Protein AF-B4S870-F1 (afdb_monomer_lite)

pLDDT: mean 79.68, std 22.08, range [29.83, 98.56]

Sequence (257 aa):
MKNVYRSMFAGVFVLFTTGCASTANNNFNSLLWMQSSSEYQANTLQAYNSALMHIDAALGDTLWTAAKEQVPGCSKLPPAVVMDIDETVLDNSRYMGKVVLENGQWSAETWDEWVALKEATAIPGAVAFINAMKKKNVTVVFISNRECGKRDKSPSGCIQETDTIENLARVGVADVSPEQVLLKGEKDGWTSEKKSRREDVAKKYRIICSSVMIWVIFCLMSRKISPRPSVSGLWMKTVRTGGKNGLYFRIRHTGPG

Organism: Prosthecochloris aestuarii (strain DSM 271 / SK 413) (NCBI:txid290512)

Foldseek 3Di:
DVVVVVVVVVVVVVVPPPDPPPPQDPCVVVLCCCVPPPVNLCVLQCLLVVLVVLVVVLVVDLLWFLDPLQDPPLSVFAAAAEEEPDLNFFDPSVVVVVCNVVVHDDDLVVVVVSLQVLPTETRRNNLVSLVVCVVVVHHYAYEYQQDQDDDDDDPLSRPSLVSSQVSCVVNNNPDDDSRRYHYAPSDPPRHNDCVVVVSVVSVRHRHNAYDDSVDSVSNVVGDPPPPDQPQPDFDWDFDDDDPDTDTDTDGDHDDDD

Radius of gyration: 28.98 Å; chains: 1; bounding box: 82×47×103 Å

InterPro domains:
  IPR005519 Acid phosphatase, class B-like [PF03767] (24-209)
  IPR023214 HAD superfamily [G3DSA:3.40.50.1000] (18-211)
  IPR036412 HAD-like superfamily [SSF56784] (45-153)

Secondary structure (DSSP, 8-state):
-HHHHHHHHHHHTTTT---------TTHHHHHHHHH-HHHHHHHHHHHHHHHHHHHHHHH-TT--S-TTPPTTGGGSPEEEEE--BTTTEE-HHHHHHHHHTT----HHHHHHHHHHT-PEEPTTHHHHHHHHHHTTPEEEEEEEEE----S--TTS-HHHHHHHHHHHHTT-----GGGEEEETSSTT--S-SHHHHHHHHHHSEEEEEEBTTBTTHHHH--------------------TT-------PPP----

Structure (mmCIF, N/CA/C/O backbone):
data_AF-B4S870-F1
#
_entry.id   AF-B4S870-F1
#
loop_
_atom_site.group_PDB
_atom_site.id
_atom_site.type_symbol
_atom_site.label_atom_id
_atom_site.label_alt_id
_atom_site.label_comp_id
_atom_site.label_asym_id
_atom_site.label_entity_id
_atom_site.label_seq_id
_atom_site.pdbx_PDB_ins_code
_atom_site.Cartn_x
_atom_site.Cartn_y
_atom_site.Cartn_z
_atom_site.occupancy
_atom_site.B_iso_or_equiv
_atom_site.auth_seq_id
_atom_site.auth_comp_id
_atom_site.auth_asym_id
_atom_site.auth_atom_id
_atom_site.pdbx_PDB_model_num
ATOM 1 N N . MET A 1 1 ? 69.110 -7.180 -38.754 1.00 53.31 1 MET A N 1
ATOM 2 C CA . MET A 1 1 ? 67.860 -7.976 -38.836 1.00 53.31 1 MET A CA 1
ATOM 3 C C . MET A 1 1 ? 67.389 -8.616 -37.519 1.00 53.31 1 MET A C 1
ATOM 5 O O . MET A 1 1 ? 66.230 -8.986 -37.462 1.00 53.31 1 MET A O 1
ATOM 9 N N . LYS A 1 2 ? 68.191 -8.717 -36.440 1.00 51.84 2 LYS A N 1
ATOM 10 C CA . LYS A 1 2 ? 67.756 -9.348 -35.166 1.00 51.84 2 LYS A CA 1
ATOM 11 C C . LYS A 1 2 ? 66.999 -8.426 -34.181 1.00 51.84 2 LYS A C 1
ATOM 13 O O . LYS A 1 2 ? 66.298 -8.929 -33.312 1.00 51.84 2 LYS A O 1
ATOM 18 N N . ASN A 1 3 ? 67.076 -7.100 -34.342 1.00 53.88 3 ASN A N 1
ATOM 19 C CA . ASN A 1 3 ? 66.425 -6.134 -33.433 1.00 53.88 3 ASN A CA 1
ATOM 20 C C . ASN A 1 3 ? 64.999 -5.721 -33.840 1.00 53.88 3 ASN A C 1
ATOM 22 O O . ASN A 1 3 ? 64.279 -5.154 -33.025 1.00 53.88 3 ASN A O 1
ATOM 26 N N . VAL A 1 4 ? 64.566 -6.036 -35.064 1.00 55.19 4 VAL A N 1
ATOM 27 C CA . VAL A 1 4 ? 63.204 -5.715 -35.536 1.00 55.19 4 VAL A CA 1
ATOM 28 C C . VAL A 1 4 ? 62.191 -6.746 -35.014 1.00 55.19 4 VAL A C 1
ATOM 30 O O . VAL A 1 4 ? 61.096 -6.386 -34.594 1.00 55.19 4 VAL A O 1
ATOM 33 N N . TYR A 1 5 ? 62.599 -8.015 -34.892 1.00 52.44 5 TYR A N 1
ATOM 34 C CA . TYR A 1 5 ? 61.750 -9.090 -34.361 1.00 52.44 5 TYR A CA 1
ATOM 35 C C . TYR A 1 5 ? 61.511 -9.014 -32.841 1.00 52.44 5 TYR A C 1
ATOM 37 O O . TYR A 1 5 ? 60.468 -9.463 -32.374 1.00 52.44 5 TYR A O 1
ATOM 45 N N . ARG A 1 6 ? 62.417 -8.394 -32.062 1.00 50.75 6 ARG A N 1
ATOM 46 C CA . ARG A 1 6 ? 62.203 -8.166 -30.614 1.00 50.75 6 ARG A CA 1
ATOM 47 C C . ARG A 1 6 ? 61.143 -7.102 -30.323 1.00 50.75 6 ARG A C 1
ATOM 49 O O . ARG A 1 6 ? 60.490 -7.193 -29.292 1.00 50.75 6 ARG A O 1
ATOM 56 N N . SER A 1 7 ? 60.945 -6.141 -31.227 1.00 48.56 7 SER A N 1
ATOM 57 C CA . SER A 1 7 ? 59.943 -5.080 -31.043 1.00 48.56 7 SER A CA 1
ATOM 58 C C . SER A 1 7 ? 58.549 -5.482 -31.535 1.00 48.56 7 SER A C 1
ATOM 60 O O . SER A 1 7 ? 57.559 -4.995 -31.002 1.00 48.56 7 SER A O 1
ATOM 62 N N . MET A 1 8 ? 58.442 -6.418 -32.487 1.00 50.56 8 MET A N 1
ATOM 63 C CA . MET A 1 8 ? 57.136 -6.921 -32.944 1.00 50.56 8 MET A CA 1
ATOM 64 C C . MET A 1 8 ? 56.484 -7.922 -31.980 1.00 50.56 8 MET A C 1
ATOM 66 O O . MET A 1 8 ? 55.260 -7.972 -31.906 1.00 50.56 8 MET A O 1
ATOM 70 N N . PHE A 1 9 ? 57.259 -8.666 -31.183 1.00 50.28 9 PHE A N 1
ATOM 71 C CA . PHE A 1 9 ? 56.689 -9.599 -30.199 1.00 50.28 9 PHE A CA 1
ATOM 72 C C . PHE A 1 9 ? 56.123 -8.917 -28.943 1.00 50.28 9 PHE A C 1
ATOM 74 O O . PHE A 1 9 ? 55.237 -9.471 -28.299 1.00 50.28 9 PHE A O 1
ATOM 81 N N . ALA A 1 10 ? 56.580 -7.705 -28.611 1.00 51.47 10 ALA A N 1
ATOM 82 C CA . ALA A 1 10 ? 56.071 -6.953 -27.462 1.00 51.47 10 ALA A CA 1
ATOM 83 C C . ALA A 1 10 ? 54.765 -6.187 -27.764 1.00 51.47 10 ALA A C 1
ATOM 85 O O . ALA A 1 10 ? 53.987 -5.928 -26.851 1.00 51.47 10 ALA A O 1
ATOM 86 N N . GLY A 1 11 ? 54.494 -5.854 -29.033 1.00 50.66 11 GLY A N 1
ATOM 87 C CA . GLY A 1 11 ? 53.283 -5.124 -29.436 1.00 50.66 11 GLY A CA 1
ATOM 88 C C . GLY A 1 11 ? 52.028 -5.994 -29.573 1.00 50.66 11 GLY A C 1
ATOM 89 O O . GLY A 1 11 ? 50.919 -5.506 -29.381 1.00 50.66 11 GLY A O 1
ATOM 90 N N . VAL A 1 12 ? 52.184 -7.291 -29.857 1.00 53.22 12 VAL A N 1
ATOM 91 C CA . VAL A 1 12 ? 51.049 -8.216 -30.054 1.00 53.22 12 VAL A CA 1
ATOM 92 C C . VAL A 1 12 ? 50.485 -8.735 -28.722 1.00 53.22 12 VAL A C 1
ATOM 94 O O . VAL A 1 12 ? 49.318 -9.108 -28.651 1.00 53.22 12 VAL A O 1
ATOM 97 N N . PHE A 1 13 ? 51.262 -8.694 -27.634 1.00 50.44 13 PHE A N 1
ATOM 98 C CA . PHE A 1 13 ? 50.823 -9.205 -26.328 1.00 50.44 13 PHE A CA 1
ATOM 99 C C . PHE A 1 13 ? 49.962 -8.215 -25.517 1.00 50.44 13 PHE A C 1
ATOM 101 O O . PHE A 1 13 ? 49.301 -8.615 -24.565 1.00 50.44 13 PHE A O 1
ATOM 108 N N . VAL A 1 14 ? 49.925 -6.933 -25.897 1.00 53.38 14 VAL A N 1
ATOM 109 C CA . VAL A 1 14 ? 49.159 -5.887 -25.182 1.00 53.38 14 VAL A CA 1
ATOM 110 C C . VAL A 1 14 ? 47.712 -5.761 -25.693 1.00 53.38 14 VAL A C 1
ATOM 112 O O . VAL A 1 14 ? 46.872 -5.145 -25.046 1.00 53.38 14 VAL A O 1
ATOM 115 N N . LEU A 1 15 ? 47.373 -6.394 -26.820 1.00 51.00 15 LEU A N 1
ATOM 116 C CA . LEU A 1 15 ? 46.051 -6.282 -27.456 1.00 51.00 15 LEU A CA 1
ATOM 117 C C . LEU A 1 15 ? 45.014 -7.324 -26.999 1.00 51.00 15 LEU A C 1
ATOM 119 O O . LEU A 1 15 ? 43.869 -7.253 -27.432 1.00 51.00 15 LEU A O 1
ATOM 123 N N . PHE A 1 16 ? 45.374 -8.255 -26.109 1.00 52.81 16 PHE A N 1
ATOM 124 C CA . PHE A 1 16 ? 44.467 -9.311 -25.624 1.00 52.81 16 PHE A CA 1
ATOM 125 C C . PHE A 1 16 ? 44.008 -9.149 -24.166 1.00 52.81 16 PHE A C 1
ATOM 127 O O . PHE A 1 16 ? 43.318 -10.020 -23.643 1.00 52.81 16 PHE A O 1
ATOM 134 N N . THR A 1 17 ? 44.347 -8.042 -23.498 1.00 58.72 17 THR A N 1
ATOM 135 C CA . THR A 1 17 ? 43.943 -7.790 -22.101 1.00 58.72 17 THR A CA 1
ATOM 136 C C . THR A 1 17 ? 42.830 -6.755 -21.954 1.00 58.72 17 THR A C 1
ATOM 138 O O . THR A 1 17 ? 42.603 -6.257 -20.852 1.00 58.72 17 THR A O 1
ATOM 141 N N . THR A 1 18 ? 42.091 -6.436 -23.019 1.00 61.59 18 THR A N 1
ATOM 142 C CA . THR A 1 18 ? 40.765 -5.820 -22.883 1.00 61.59 18 THR A CA 1
ATOM 143 C C . THR A 1 18 ? 39.804 -6.874 -22.341 1.00 61.59 18 THR A C 1
ATOM 145 O O . THR A 1 18 ? 39.008 -7.471 -23.061 1.00 61.59 18 THR A O 1
ATOM 148 N N . GLY A 1 19 ? 39.906 -7.141 -21.037 1.00 61.34 19 GLY A N 1
ATOM 149 C CA . GLY A 1 19 ? 38.865 -7.861 -20.323 1.00 61.34 19 GLY A CA 1
ATOM 150 C C . GLY A 1 19 ? 37.540 -7.149 -20.576 1.00 61.34 19 GLY A C 1
ATOM 151 O O . GLY A 1 19 ? 37.454 -5.932 -20.408 1.00 61.34 19 GLY A O 1
ATOM 152 N N . CYS A 1 20 ? 36.521 -7.891 -21.010 1.00 61.69 20 CYS A N 1
ATOM 153 C CA . CYS A 1 20 ? 35.152 -7.395 -20.979 1.00 61.69 20 CYS A CA 1
ATOM 154 C C . CYS A 1 20 ? 34.840 -7.033 -19.527 1.00 61.69 20 CYS A C 1
ATOM 156 O O . CYS A 1 20 ? 34.583 -7.913 -18.705 1.00 61.69 20 CYS A O 1
ATOM 158 N N . ALA A 1 21 ? 34.895 -5.745 -19.192 1.00 59.97 21 ALA A N 1
ATOM 159 C CA . ALA A 1 21 ? 34.262 -5.259 -17.984 1.00 59.97 21 ALA A CA 1
ATOM 160 C C . ALA A 1 21 ? 32.776 -5.593 -18.135 1.00 59.97 21 ALA A C 1
ATOM 162 O O . ALA A 1 21 ? 32.109 -5.076 -19.029 1.00 59.97 21 ALA A O 1
ATOM 163 N N . SER A 1 22 ? 32.291 -6.536 -17.327 1.00 60.12 22 SER A N 1
ATOM 164 C CA . SER A 1 22 ? 30.884 -6.911 -17.324 1.00 60.12 22 SER A CA 1
ATOM 165 C C . SER A 1 22 ? 30.058 -5.662 -17.026 1.00 60.12 22 SER A C 1
ATOM 167 O O . SER A 1 22 ? 30.128 -5.118 -15.926 1.00 60.12 22 SER A O 1
ATOM 169 N N . THR A 1 23 ? 29.267 -5.210 -17.995 1.00 65.56 23 THR A N 1
ATOM 170 C CA . THR A 1 23 ? 28.248 -4.167 -17.820 1.00 65.56 23 THR A CA 1
ATOM 171 C C . THR A 1 23 ? 26.998 -4.741 -17.143 1.00 65.56 23 THR A C 1
ATOM 173 O O . THR A 1 23 ? 25.881 -4.330 -17.448 1.00 65.56 23 THR A O 1
ATOM 176 N N . ALA A 1 24 ? 27.156 -5.753 -16.282 1.00 71.19 24 ALA A N 1
ATOM 177 C CA . ALA A 1 24 ? 26.041 -6.388 -15.600 1.00 71.19 24 ALA A CA 1
ATOM 178 C C . ALA A 1 24 ? 25.343 -5.366 -14.704 1.00 71.19 24 ALA A C 1
ATOM 180 O O . ALA A 1 24 ? 25.951 -4.754 -13.826 1.00 71.19 24 ALA A O 1
ATOM 181 N N . ASN A 1 25 ? 24.045 -5.191 -14.930 1.00 82.06 25 ASN A N 1
ATOM 182 C CA . ASN A 1 25 ? 23.222 -4.336 -14.098 1.00 82.06 25 ASN A CA 1
ATOM 183 C C . ASN A 1 25 ? 23.186 -4.898 -12.666 1.00 82.06 25 ASN A C 1
ATOM 185 O O . ASN A 1 25 ? 22.767 -6.038 -12.453 1.00 82.06 25 ASN A O 1
ATOM 189 N N . ASN A 1 26 ? 23.585 -4.088 -11.682 1.00 85.31 26 ASN A N 1
ATOM 190 C CA . ASN A 1 26 ? 23.656 -4.491 -10.271 1.00 85.31 26 ASN A CA 1
ATOM 191 C C . ASN A 1 26 ? 22.313 -4.988 -9.704 1.00 85.31 26 ASN A C 1
ATOM 193 O O . ASN A 1 26 ? 22.302 -5.735 -8.727 1.00 85.31 26 ASN A O 1
ATOM 197 N N . ASN A 1 27 ? 21.186 -4.615 -10.317 1.00 88.69 27 ASN A N 1
ATOM 198 C CA . ASN A 1 27 ? 19.855 -5.020 -9.871 1.00 88.69 27 ASN A CA 1
ATOM 199 C C . ASN A 1 27 ? 19.382 -6.351 -10.473 1.00 88.69 27 ASN A C 1
ATOM 201 O O . ASN A 1 27 ? 18.374 -6.883 -10.013 1.00 88.69 27 ASN A O 1
ATOM 205 N N . PHE A 1 28 ? 20.087 -6.910 -11.466 1.00 91.88 28 PHE A N 1
ATOM 206 C CA . PHE A 1 28 ? 19.638 -8.103 -12.193 1.00 91.88 28 PHE A CA 1
ATOM 207 C C . PHE A 1 28 ? 19.404 -9.304 -11.268 1.00 91.88 28 PHE A C 1
ATOM 209 O O . PHE A 1 28 ? 18.321 -9.881 -11.272 1.00 91.88 28 PHE A O 1
ATOM 216 N N . ASN A 1 29 ? 20.385 -9.649 -10.427 1.00 93.31 29 ASN A N 1
ATOM 217 C CA . ASN A 1 29 ? 20.271 -10.806 -9.531 1.00 93.31 29 ASN A CA 1
ATOM 218 C C . ASN A 1 29 ? 19.195 -10.607 -8.454 1.00 93.31 29 ASN A C 1
ATOM 220 O O . ASN A 1 29 ? 18.467 -11.545 -8.136 1.00 93.31 29 ASN A O 1
ATOM 224 N N . SER A 1 30 ? 19.068 -9.390 -7.916 1.00 92.38 30 SER A N 1
ATOM 225 C CA . SER A 1 30 ? 18.033 -9.053 -6.931 1.00 92.38 30 SER A CA 1
ATOM 226 C C . SER A 1 30 ? 16.636 -9.183 -7.532 1.00 92.38 30 SER A C 1
ATOM 228 O O . SER A 1 30 ? 15.747 -9.774 -6.921 1.00 92.38 30 SER A O 1
ATOM 230 N N . LEU A 1 31 ? 16.458 -8.679 -8.755 1.00 94.00 31 LEU A N 1
ATOM 231 C CA . LEU A 1 31 ? 15.201 -8.781 -9.479 1.00 94.00 31 LEU A CA 1
ATOM 232 C C . LEU A 1 31 ? 14.860 -10.235 -9.814 1.00 94.00 31 LEU A C 1
ATOM 234 O O . LEU A 1 31 ? 13.729 -10.659 -9.589 1.00 94.00 31 LEU A O 1
ATOM 238 N N . LEU A 1 32 ? 15.838 -10.998 -10.307 1.00 95.12 32 LEU A N 1
ATOM 239 C CA . LEU A 1 32 ? 15.666 -12.415 -10.607 1.00 95.12 32 LEU A CA 1
ATOM 240 C C . LEU A 1 32 ? 15.220 -13.179 -9.357 1.00 95.12 32 LEU A C 1
ATOM 242 O O . LEU A 1 32 ? 14.256 -13.935 -9.411 1.00 95.12 32 LEU A O 1
ATOM 246 N N . TRP A 1 33 ? 15.851 -12.921 -8.208 1.00 95.69 33 TRP A N 1
ATOM 247 C CA . TRP A 1 33 ? 15.438 -13.520 -6.942 1.00 95.69 33 TRP A CA 1
ATOM 248 C C . TRP A 1 33 ? 13.991 -13.162 -6.572 1.00 95.69 33 TRP A C 1
ATOM 250 O O . TRP A 1 33 ? 13.220 -14.059 -6.238 1.00 95.69 33 TRP A O 1
ATOM 260 N N . MET A 1 34 ? 13.581 -11.894 -6.678 1.00 95.12 34 MET A N 1
ATOM 261 C CA . MET A 1 34 ? 12.190 -11.501 -6.399 1.00 95.12 34 MET A CA 1
ATOM 262 C C . MET A 1 34 ? 11.189 -12.183 -7.343 1.00 95.12 34 MET A C 1
ATOM 264 O O . MET A 1 34 ? 10.137 -12.633 -6.899 1.00 95.12 34 MET A O 1
ATOM 268 N N . GLN A 1 35 ? 11.518 -12.288 -8.632 1.00 95.44 35 GLN A N 1
ATOM 269 C CA . GLN A 1 35 ? 10.601 -12.809 -9.648 1.00 95.44 35 GLN A CA 1
ATOM 270 C C . GLN A 1 35 ? 10.491 -14.336 -9.660 1.00 95.44 35 GLN A C 1
ATOM 272 O O . GLN A 1 35 ? 9.421 -14.859 -9.970 1.00 95.44 35 GLN A O 1
ATOM 277 N N . SER A 1 36 ? 11.575 -15.060 -9.363 1.00 95.81 36 SER A N 1
ATOM 2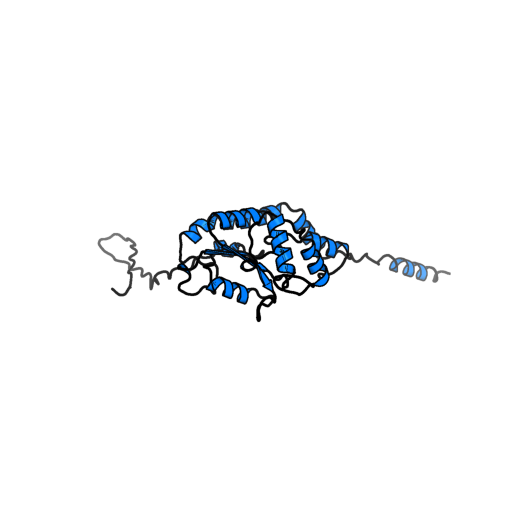78 C CA . SER A 1 36 ? 11.628 -16.512 -9.581 1.00 95.81 36 SER A CA 1
ATOM 279 C C . SER A 1 36 ? 11.915 -17.349 -8.339 1.00 95.81 36 SER A C 1
ATOM 281 O O . SER A 1 36 ? 11.769 -18.570 -8.406 1.00 95.81 36 SER A O 1
ATOM 283 N N . SER A 1 37 ? 12.356 -16.759 -7.223 1.00 97.06 37 SER A N 1
ATOM 284 C CA . SER A 1 37 ? 12.711 -17.555 -6.043 1.00 97.06 37 SER A CA 1
ATOM 285 C C . SER A 1 37 ? 11.473 -18.028 -5.282 1.00 97.06 37 SER A C 1
ATOM 287 O O . SER A 1 37 ? 10.510 -17.287 -5.066 1.00 97.06 37 SER A O 1
ATOM 289 N N . SER A 1 38 ? 11.516 -19.279 -4.823 1.00 97.31 38 SER A N 1
ATOM 290 C CA . SER A 1 38 ? 10.504 -19.790 -3.892 1.00 97.31 38 SER A CA 1
ATOM 291 C C . SER A 1 38 ? 10.682 -19.178 -2.501 1.00 97.31 38 SER A C 1
ATOM 293 O O . SER A 1 38 ? 9.715 -19.044 -1.757 1.00 97.31 38 SER A O 1
ATOM 295 N N . GLU A 1 39 ? 11.896 -18.746 -2.160 1.00 96.31 39 GLU A N 1
ATOM 296 C CA . GLU A 1 39 ? 12.235 -18.072 -0.911 1.00 96.31 39 GLU A CA 1
ATOM 297 C C . GLU A 1 39 ? 11.503 -16.734 -0.772 1.00 96.31 39 GLU A C 1
ATOM 299 O O . GLU A 1 39 ? 10.940 -16.458 0.285 1.00 96.31 39 GLU A O 1
ATOM 304 N N . TYR A 1 40 ? 11.450 -15.915 -1.826 1.00 95.25 40 TYR A N 1
ATOM 305 C CA . TYR A 1 40 ? 10.690 -14.663 -1.807 1.00 95.25 40 TYR A CA 1
ATOM 306 C C . TYR A 1 40 ? 9.191 -14.913 -1.585 1.00 95.25 40 TYR A C 1
ATOM 308 O O . TYR A 1 40 ? 8.561 -14.273 -0.735 1.00 95.25 40 TYR A O 1
ATOM 316 N N . GLN A 1 41 ? 8.623 -15.895 -2.292 1.00 95.19 41 GLN A N 1
ATOM 317 C CA . GLN A 1 41 ? 7.219 -16.280 -2.125 1.00 95.19 41 GLN A CA 1
ATOM 318 C C . GLN A 1 41 ? 6.938 -16.803 -0.708 1.00 95.19 41 GLN A C 1
ATOM 320 O O . GLN A 1 41 ? 5.969 -16.390 -0.073 1.00 95.19 41 GLN A O 1
ATOM 325 N N . ALA A 1 42 ? 7.806 -17.664 -0.173 1.00 95.88 42 ALA A N 1
ATOM 326 C CA . ALA A 1 42 ? 7.682 -18.178 1.186 1.00 95.88 42 ALA A CA 1
ATOM 327 C C . ALA A 1 42 ? 7.779 -17.054 2.230 1.00 95.88 42 ALA A C 1
ATOM 329 O O . ALA A 1 42 ? 6.974 -17.015 3.159 1.00 95.88 42 ALA A O 1
ATOM 330 N N . ASN A 1 43 ? 8.703 -16.105 2.054 1.00 94.50 43 ASN A N 1
ATOM 331 C CA . ASN A 1 43 ? 8.891 -14.975 2.964 1.00 94.50 43 ASN A CA 1
ATOM 332 C C . ASN A 1 43 ? 7.666 -14.054 3.014 1.00 94.50 43 ASN A C 1
ATOM 334 O O . ASN A 1 43 ? 7.215 -13.686 4.101 1.00 94.50 43 ASN A O 1
ATOM 338 N N . THR A 1 44 ? 7.107 -13.696 1.856 1.00 94.44 44 THR A N 1
ATOM 339 C CA . THR A 1 44 ? 5.913 -12.836 1.777 1.00 94.44 44 THR A CA 1
ATOM 340 C C . THR A 1 44 ? 4.694 -13.523 2.397 1.00 94.44 44 THR A C 1
ATOM 342 O O . THR A 1 44 ? 4.029 -12.942 3.259 1.00 94.44 44 THR A O 1
ATOM 345 N N . LEU 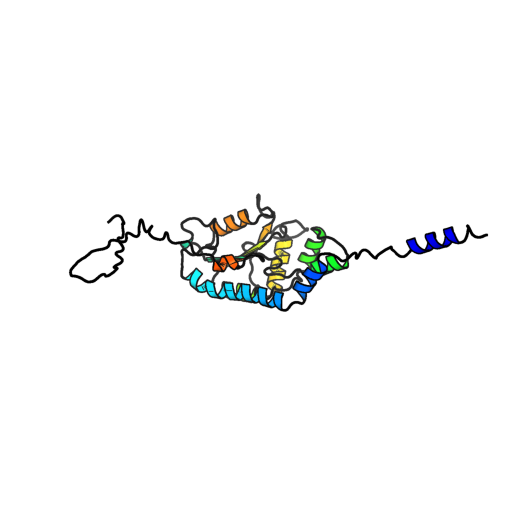A 1 45 ? 4.465 -14.801 2.079 1.00 95.19 45 LEU A N 1
ATOM 346 C CA . LEU A 1 45 ? 3.408 -15.606 2.697 1.00 95.19 45 LEU A CA 1
ATOM 347 C C . LEU A 1 45 ? 3.589 -15.736 4.212 1.00 95.19 45 LEU A C 1
ATOM 349 O O . LEU A 1 45 ? 2.632 -15.549 4.966 1.00 95.19 45 LEU A O 1
ATOM 353 N N . GLN A 1 46 ? 4.805 -16.028 4.677 1.00 94.19 46 GLN A N 1
ATOM 354 C CA . GLN A 1 46 ? 5.113 -16.137 6.100 1.00 94.19 46 GLN A CA 1
ATOM 355 C C . GLN A 1 46 ? 4.827 -14.825 6.827 1.00 94.19 46 GLN A C 1
ATOM 357 O O . GLN A 1 46 ? 4.253 -14.855 7.916 1.00 94.19 46 GLN A O 1
ATOM 362 N N . ALA A 1 47 ? 5.195 -13.685 6.244 1.00 91.31 47 ALA A N 1
ATOM 363 C CA . ALA A 1 47 ? 4.950 -12.380 6.839 1.00 91.31 47 ALA A CA 1
ATOM 364 C C . ALA A 1 47 ? 3.445 -12.132 7.037 1.00 91.31 47 ALA A C 1
ATOM 366 O O . ALA A 1 47 ? 3.014 -11.821 8.150 1.00 91.31 47 ALA A O 1
ATOM 367 N N . TYR A 1 48 ? 2.632 -12.357 6.000 1.00 94.00 48 TYR A N 1
ATOM 368 C CA . TYR A 1 48 ? 1.181 -12.170 6.077 1.00 94.00 48 TYR A CA 1
ATOM 369 C C . TYR A 1 48 ? 0.490 -13.172 7.004 1.00 94.00 48 TYR A C 1
ATOM 371 O O . TYR A 1 48 ? -0.338 -12.774 7.824 1.00 94.00 48 TYR A O 1
ATOM 379 N N . ASN A 1 49 ? 0.865 -14.450 6.945 1.00 93.31 49 ASN A N 1
ATOM 380 C CA . ASN A 1 49 ? 0.340 -15.469 7.855 1.00 93.31 49 ASN A CA 1
ATOM 381 C C . ASN A 1 49 ? 0.705 -15.158 9.311 1.00 93.31 49 ASN A C 1
ATOM 383 O O . ASN A 1 49 ? -0.135 -15.285 10.199 1.00 93.31 49 ASN A O 1
ATOM 387 N N . SER A 1 50 ? 1.930 -14.684 9.554 1.00 91.06 50 SER A N 1
ATOM 388 C CA . SER A 1 50 ? 2.356 -14.248 10.885 1.00 91.06 50 SER A CA 1
ATOM 389 C C . SER A 1 50 ? 1.520 -13.078 11.379 1.00 91.06 50 SER A C 1
ATOM 391 O O . SER A 1 50 ? 1.041 -13.124 12.505 1.00 91.06 50 SER A O 1
ATOM 393 N N . ALA A 1 51 ? 1.271 -12.067 10.544 1.00 90.50 51 ALA A N 1
ATOM 394 C CA . ALA A 1 51 ? 0.388 -10.968 10.918 1.00 90.50 51 ALA A CA 1
ATOM 395 C C . ALA A 1 51 ? -1.016 -11.477 11.290 1.00 90.50 51 ALA A C 1
ATOM 397 O O . ALA A 1 51 ? -1.505 -11.148 12.369 1.00 90.50 51 ALA A O 1
ATOM 398 N N . LEU A 1 52 ? -1.623 -12.345 10.465 1.00 91.50 52 LEU A N 1
ATOM 399 C CA . LEU A 1 52 ? -2.952 -12.920 10.725 1.00 91.50 52 LEU A CA 1
ATOM 400 C C . LEU A 1 52 ? -3.054 -13.606 12.090 1.00 91.50 52 LEU A C 1
ATOM 402 O O . LEU A 1 52 ? -4.060 -13.419 12.772 1.00 91.50 52 LEU A O 1
ATOM 406 N N . MET A 1 53 ? -2.020 -14.343 12.511 1.00 91.38 53 MET A N 1
ATOM 407 C CA . MET A 1 53 ? -2.010 -15.040 13.805 1.00 91.38 53 MET A CA 1
ATOM 408 C C . MET A 1 53 ? -2.164 -14.099 15.012 1.00 91.38 53 MET A C 1
ATOM 410 O O . MET A 1 53 ? -2.608 -14.537 16.071 1.00 91.38 53 MET A O 1
ATOM 414 N N . HIS A 1 54 ? -1.819 -12.816 14.875 1.00 89.19 54 HIS A N 1
ATOM 415 C CA . HIS A 1 54 ? -1.860 -11.850 15.976 1.00 89.19 54 HIS A CA 1
ATOM 416 C C . HIS A 1 54 ? -3.061 -10.902 15.945 1.00 89.19 54 HIS A C 1
ATOM 418 O O . HIS A 1 54 ? -3.315 -10.228 16.945 1.00 89.19 54 HIS A O 1
ATOM 424 N N . ILE A 1 55 ? -3.828 -10.860 14.851 1.00 91.69 55 ILE A N 1
ATOM 425 C CA . ILE A 1 55 ? -4.926 -9.894 14.701 1.00 91.69 55 ILE A CA 1
ATOM 426 C C . ILE A 1 55 ? -6.015 -10.099 15.754 1.00 91.69 55 ILE A C 1
ATOM 428 O O . ILE A 1 55 ? -6.465 -9.122 16.345 1.00 91.69 55 ILE A O 1
ATOM 432 N N . ASP A 1 56 ? -6.402 -11.339 16.055 1.00 93.12 56 ASP A N 1
ATOM 433 C CA . ASP A 1 56 ? -7.465 -11.587 17.039 1.00 93.12 56 ASP A CA 1
ATOM 434 C C . ASP A 1 56 ? -7.052 -11.166 18.456 1.00 93.12 56 ASP A C 1
ATOM 436 O O . ASP A 1 56 ? -7.844 -10.569 19.186 1.00 93.12 56 ASP A O 1
ATOM 440 N N . ALA A 1 57 ? -5.782 -11.370 18.818 1.00 92.06 57 ALA A N 1
ATOM 441 C CA . ALA A 1 57 ? -5.237 -10.865 20.075 1.00 92.06 57 ALA A CA 1
ATOM 442 C C . ALA A 1 57 ? -5.211 -9.325 20.109 1.00 92.06 57 ALA A C 1
ATOM 444 O O . ALA A 1 57 ? -5.602 -8.723 21.108 1.00 92.06 57 ALA A O 1
ATOM 445 N N . ALA A 1 58 ? -4.807 -8.683 19.009 1.00 91.75 58 ALA A N 1
ATOM 446 C CA . ALA A 1 58 ? -4.762 -7.226 18.886 1.00 91.75 58 ALA A CA 1
ATOM 447 C C . ALA A 1 58 ? -6.155 -6.565 18.911 1.00 91.75 58 ALA A C 1
ATOM 449 O O . ALA A 1 58 ? -6.314 -5.422 19.351 1.00 91.75 58 ALA A O 1
ATOM 450 N N . LEU A 1 59 ? -7.178 -7.278 18.436 1.00 93.12 59 LEU A N 1
ATOM 451 C CA . LEU A 1 59 ? -8.571 -6.846 18.517 1.00 93.12 59 LEU A CA 1
ATOM 452 C C . LEU A 1 59 ? -9.137 -7.009 19.930 1.00 93.12 59 LEU A C 1
ATOM 454 O O . LEU A 1 59 ? -9.851 -6.117 20.386 1.00 93.12 59 LEU A O 1
ATOM 458 N N . GLY A 1 60 ? -8.787 -8.096 20.625 1.00 93.75 60 GLY A N 1
ATOM 459 C CA . GLY A 1 60 ? -9.204 -8.350 22.008 1.00 93.75 60 GLY A CA 1
ATOM 460 C C . GLY A 1 60 ? -8.566 -7.413 23.041 1.00 93.75 60 GLY A C 1
ATOM 461 O O . GLY A 1 60 ? -9.185 -7.115 24.061 1.00 93.75 60 GLY A O 1
ATOM 462 N N . ASP A 1 61 ? -7.358 -6.908 22.777 1.00 92.50 61 ASP A N 1
ATOM 463 C CA . ASP A 1 61 ? -6.681 -5.925 23.626 1.00 92.50 61 ASP A CA 1
ATOM 464 C C . ASP A 1 61 ? -6.879 -4.496 23.092 1.00 92.50 61 ASP A C 1
ATOM 466 O O . ASP A 1 61 ? -6.236 -4.050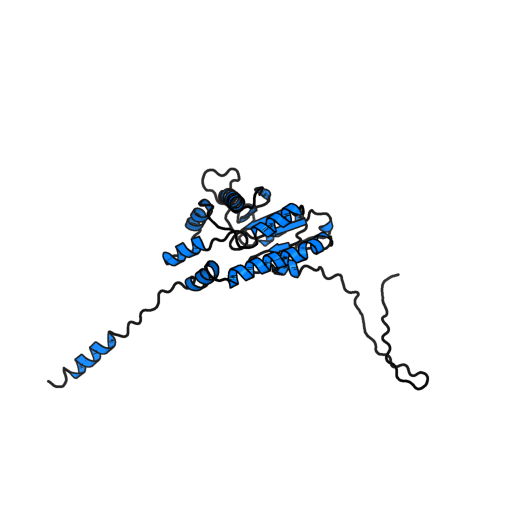 22.142 1.00 92.50 61 ASP A O 1
ATOM 470 N N . THR A 1 62 ? -7.759 -3.730 23.740 1.00 88.69 62 THR A N 1
ATOM 471 C CA . THR A 1 62 ? -8.045 -2.336 23.348 1.00 88.69 62 THR A CA 1
ATOM 472 C C . THR A 1 62 ? -6.870 -1.375 23.558 1.00 88.69 62 THR A C 1
ATOM 474 O O . THR A 1 62 ? -6.879 -0.274 23.003 1.00 88.69 62 THR A O 1
ATOM 477 N N . LEU A 1 63 ? -5.848 -1.769 24.325 1.00 89.06 63 LEU A N 1
ATOM 478 C CA . LEU A 1 63 ? -4.615 -1.003 24.513 1.00 89.06 63 LEU A CA 1
ATOM 479 C C . LEU A 1 63 ? -3.535 -1.365 23.486 1.00 89.06 63 LEU A C 1
ATOM 481 O O . LEU A 1 63 ? -2.503 -0.684 23.427 1.00 89.06 63 LEU A O 1
ATOM 485 N N . TRP A 1 64 ? -3.768 -2.391 22.664 1.00 90.69 64 TRP A N 1
ATOM 486 C CA . TRP A 1 64 ? -2.868 -2.785 21.591 1.00 90.69 64 TRP A CA 1
ATOM 487 C C . TRP A 1 64 ? -2.766 -1.686 20.533 1.00 90.69 64 TRP A C 1
ATOM 489 O O . TRP A 1 64 ? -3.772 -1.241 19.970 1.00 90.69 64 TRP A O 1
ATOM 499 N N . THR A 1 65 ? -1.529 -1.284 20.236 1.00 90.56 65 THR A N 1
ATOM 500 C CA . THR A 1 65 ? -1.195 -0.333 19.174 1.00 90.56 65 THR A CA 1
ATOM 501 C C . THR A 1 65 ? 0.167 -0.656 18.562 1.00 90.56 65 THR A C 1
ATOM 503 O O . THR A 1 65 ? 1.131 -0.914 19.284 1.00 90.56 65 THR A O 1
ATOM 506 N N . ALA A 1 66 ? 0.243 -0.581 17.235 1.00 88.94 66 ALA A N 1
ATOM 507 C CA . ALA A 1 66 ? 1.460 -0.664 16.432 1.00 88.94 66 ALA A CA 1
ATOM 508 C C . ALA A 1 66 ? 2.031 0.710 16.039 1.00 88.94 66 ALA A C 1
ATOM 510 O O . ALA A 1 66 ? 3.078 0.792 15.394 1.00 88.94 66 ALA A O 1
ATOM 511 N N . ALA A 1 67 ? 1.374 1.798 16.445 1.00 88.69 67 ALA A N 1
ATOM 512 C CA . ALA A 1 67 ? 1.820 3.165 16.212 1.00 88.69 67 ALA A CA 1
ATOM 513 C C . ALA A 1 67 ? 2.396 3.784 17.495 1.00 88.69 67 ALA A C 1
ATOM 515 O O . ALA A 1 67 ? 1.736 3.831 18.536 1.00 88.69 67 ALA A O 1
ATOM 516 N N . LYS A 1 68 ? 3.634 4.290 17.415 1.00 87.31 68 LYS A N 1
ATOM 517 C CA . LYS A 1 68 ? 4.317 4.973 18.533 1.00 87.31 68 LYS A CA 1
ATOM 518 C C . LYS A 1 68 ? 3.717 6.354 18.794 1.00 87.31 68 LYS A C 1
ATOM 520 O O . LYS A 1 68 ? 3.681 6.816 19.925 1.00 87.31 68 LYS A O 1
ATOM 525 N N . GLU A 1 69 ? 3.237 6.977 17.731 1.00 86.75 69 GLU A N 1
ATOM 526 C CA . GLU A 1 69 ? 2.526 8.248 17.679 1.00 86.75 69 GLU A CA 1
ATOM 527 C C . GLU A 1 69 ? 1.081 8.164 18.198 1.00 86.75 69 GLU A C 1
ATOM 529 O O . GLU A 1 69 ? 0.394 9.178 18.290 1.00 86.75 69 GLU A O 1
ATOM 534 N N . GLN A 1 70 ? 0.601 6.967 18.551 1.00 89.25 70 GLN A N 1
ATOM 535 C CA . GLN A 1 70 ? -0.758 6.773 19.036 1.00 89.25 70 GLN A CA 1
ATOM 536 C C . GLN A 1 70 ? -0.952 7.402 20.430 1.00 89.25 70 GLN A C 1
ATOM 538 O O . GLN A 1 70 ? -0.301 7.024 21.409 1.00 89.25 70 GLN A O 1
ATOM 543 N N . VAL A 1 71 ? -1.897 8.337 20.529 1.00 82.12 71 VAL A N 1
ATOM 544 C CA . VAL A 1 71 ? -2.180 9.110 21.749 1.00 82.12 71 VAL A CA 1
ATOM 545 C C . VAL A 1 71 ? -3.055 8.346 22.763 1.00 82.12 71 VAL A C 1
ATOM 547 O O . VAL A 1 71 ? -3.726 7.367 22.403 1.00 82.12 71 VAL A O 1
ATOM 550 N N . PRO A 1 72 ? -3.083 8.763 24.049 1.00 83.81 72 PRO A N 1
ATOM 551 C CA . PRO A 1 72 ? -4.052 8.259 25.022 1.00 83.81 72 PRO A CA 1
ATOM 552 C C . PRO A 1 72 ? -5.497 8.401 24.519 1.00 83.81 72 PRO A C 1
ATOM 554 O O . PRO A 1 72 ? -5.850 9.401 23.905 1.00 83.81 72 PRO A O 1
ATOM 557 N N . GLY A 1 73 ? -6.336 7.394 24.776 1.00 83.38 73 GLY A N 1
ATOM 558 C CA . GLY A 1 73 ? -7.730 7.366 24.307 1.00 83.38 73 GLY A CA 1
ATOM 559 C C . GLY A 1 73 ? -7.952 6.664 22.963 1.00 83.38 73 GLY A C 1
ATOM 560 O O . GLY A 1 73 ? -9.101 6.464 22.575 1.00 83.38 73 GLY A O 1
ATOM 561 N N . CYS A 1 74 ? -6.888 6.203 22.296 1.00 88.06 74 CYS A N 1
ATOM 562 C CA . CYS A 1 74 ? -6.989 5.413 21.064 1.00 88.06 74 CYS A CA 1
ATOM 563 C C . CYS A 1 74 ? -7.801 4.117 21.199 1.00 88.06 74 CYS A C 1
ATOM 565 O O . CYS A 1 74 ? -8.318 3.636 20.201 1.00 88.06 74 CYS A O 1
ATOM 567 N N . SER A 1 75 ? -7.989 3.581 22.409 1.00 91.00 75 SER A N 1
ATOM 568 C CA . SER A 1 75 ? -8.856 2.420 22.661 1.00 91.00 75 SER A CA 1
ATOM 569 C C . SER A 1 75 ? -10.312 2.627 22.225 1.00 91.00 75 SER A C 1
ATOM 571 O O . SER A 1 75 ? -11.018 1.647 22.007 1.00 91.00 75 SER A O 1
ATOM 573 N N . LYS A 1 76 ? -10.758 3.884 22.080 1.00 93.38 76 LYS A N 1
ATOM 574 C CA . LYS A 1 76 ? -12.101 4.250 21.601 1.00 93.38 76 LYS A CA 1
ATOM 575 C C . LYS A 1 76 ? -12.194 4.392 20.078 1.00 93.38 76 LYS A C 1
ATOM 577 O O . LYS A 1 76 ? -13.294 4.548 19.560 1.00 93.38 76 LYS A O 1
ATOM 582 N N . LEU A 1 77 ? -11.062 4.395 19.373 1.00 95.38 77 LEU A N 1
ATOM 583 C CA . LEU A 1 77 ? -11.022 4.548 17.922 1.00 95.38 77 LEU A CA 1
ATOM 584 C C . LEU A 1 77 ? -11.258 3.195 17.230 1.00 95.38 77 LEU A C 1
ATOM 586 O O . LEU A 1 77 ? -10.832 2.158 17.756 1.00 95.38 77 LEU A O 1
ATOM 590 N N . PRO A 1 78 ? -11.882 3.185 16.037 1.00 96.56 78 PRO A N 1
ATOM 591 C CA . PRO A 1 78 ? -12.017 1.970 15.241 1.00 96.56 78 PRO A CA 1
ATOM 592 C C . PRO A 1 78 ? -10.635 1.389 14.888 1.00 96.56 78 PRO A C 1
ATOM 594 O O . PRO A 1 78 ? -9.691 2.153 14.650 1.00 96.56 78 PRO A O 1
ATOM 597 N N . PRO A 1 79 ? -10.480 0.053 14.862 1.00 96.50 79 PRO A N 1
ATOM 598 C CA . PRO A 1 79 ? -9.211 -0.576 14.526 1.00 96.50 79 PRO A CA 1
ATOM 599 C C . PRO A 1 79 ? -8.880 -0.386 13.043 1.00 96.50 79 PRO A C 1
ATOM 601 O O . PRO A 1 79 ? -9.750 -0.493 12.177 1.00 96.50 79 PRO A O 1
ATOM 604 N N . ALA A 1 80 ? -7.602 -0.167 12.749 1.00 97.00 80 ALA A N 1
ATOM 605 C CA . ALA A 1 80 ? -7.093 -0.155 11.387 1.00 97.00 80 ALA A CA 1
ATOM 606 C C . ALA A 1 80 ? -5.741 -0.856 11.265 1.00 97.00 80 ALA A C 1
ATOM 608 O O . ALA A 1 80 ? -4.949 -0.905 12.212 1.00 97.00 80 ALA A O 1
ATOM 609 N N . VAL A 1 81 ? -5.460 -1.346 10.063 1.00 96.00 81 VAL A N 1
ATOM 610 C CA . VAL A 1 81 ? -4.114 -1.720 9.634 1.00 96.00 81 VAL A CA 1
ATOM 611 C C . VAL A 1 81 ? -3.599 -0.688 8.641 1.00 96.00 81 VAL A C 1
ATOM 613 O O . VAL A 1 81 ? -4.345 -0.210 7.786 1.00 96.00 81 VAL A O 1
ATOM 616 N N . VAL A 1 82 ? -2.322 -0.343 8.764 1.00 96.25 82 VAL A N 1
ATOM 617 C CA . VAL A 1 82 ? -1.637 0.551 7.827 1.00 96.25 82 VAL A CA 1
ATOM 618 C C . VAL A 1 82 ? -0.717 -0.274 6.940 1.00 96.25 82 VAL A C 1
ATOM 620 O O . VAL A 1 82 ? 0.096 -1.041 7.454 1.00 96.25 82 VAL A O 1
ATOM 623 N N . MET A 1 83 ? -0.824 -0.112 5.625 1.00 95.88 83 MET A N 1
ATOM 624 C CA . MET A 1 83 ? -0.024 -0.856 4.654 1.00 95.88 83 MET A CA 1
ATOM 625 C C . MET A 1 83 ? 0.670 0.078 3.665 1.00 95.88 83 MET A C 1
ATOM 627 O O . MET A 1 83 ? 0.099 1.071 3.222 1.00 95.88 83 MET A O 1
ATOM 631 N N . ASP A 1 84 ? 1.905 -0.244 3.298 1.00 96.56 84 ASP A N 1
ATOM 632 C CA . ASP A 1 84 ? 2.484 0.248 2.047 1.00 96.56 84 ASP A CA 1
ATOM 633 C C . ASP A 1 84 ? 1.813 -0.427 0.833 1.00 96.56 84 ASP A C 1
ATOM 635 O O . ASP A 1 84 ? 1.107 -1.423 0.989 1.00 96.56 84 ASP A O 1
ATOM 639 N N . ILE A 1 85 ? 2.030 0.10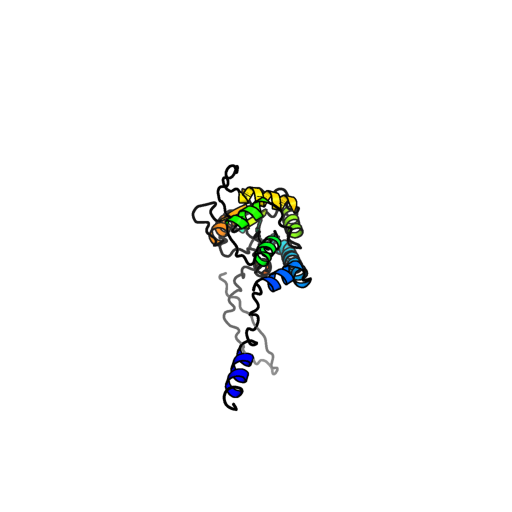4 -0.370 1.00 97.12 85 ILE A N 1
ATOM 640 C CA . ILE A 1 85 ? 1.502 -0.444 -1.624 1.00 97.12 85 ILE A CA 1
ATOM 641 C C . ILE A 1 85 ? 2.609 -1.138 -2.412 1.00 97.12 85 ILE A C 1
ATOM 643 O O . ILE A 1 85 ? 2.518 -2.343 -2.637 1.00 97.12 85 ILE A O 1
ATOM 647 N N . ASP A 1 86 ? 3.645 -0.408 -2.812 1.00 97.06 86 ASP A N 1
ATOM 648 C CA . ASP A 1 86 ? 4.671 -0.918 -3.723 1.00 97.06 86 ASP A CA 1
ATOM 649 C C . ASP A 1 86 ? 5.599 -1.918 -3.008 1.00 97.06 86 ASP A C 1
ATOM 651 O O . ASP A 1 86 ? 6.019 -1.702 -1.868 1.00 97.06 86 ASP A O 1
ATOM 655 N N . GLU A 1 87 ? 5.799 -3.081 -3.634 1.00 95.62 87 GLU A N 1
ATOM 656 C CA . GLU A 1 87 ? 6.477 -4.277 -3.110 1.00 95.62 87 GLU A CA 1
ATOM 657 C C . GLU A 1 87 ? 5.947 -4.763 -1.742 1.00 95.62 87 GLU A C 1
ATOM 659 O O . GLU A 1 87 ? 6.601 -5.510 -1.014 1.00 95.62 87 GLU A O 1
ATOM 664 N N . THR A 1 88 ? 4.726 -4.357 -1.387 1.00 96.25 88 THR A N 1
ATOM 665 C CA . THR A 1 88 ? 4.019 -4.810 -0.181 1.00 96.25 88 THR A CA 1
ATOM 666 C C . THR A 1 88 ? 2.684 -5.434 -0.558 1.00 96.25 88 THR A C 1
ATOM 668 O O . THR A 1 88 ? 2.427 -6.584 -0.212 1.00 96.25 88 THR A O 1
ATOM 671 N N . VAL A 1 89 ? 1.859 -4.718 -1.320 1.00 97.50 89 VAL A N 1
ATOM 672 C CA . VAL A 1 89 ? 0.576 -5.200 -1.852 1.00 97.50 89 VAL A CA 1
ATOM 673 C C . VAL A 1 89 ? 0.670 -5.447 -3.350 1.00 97.50 89 VAL A C 1
ATOM 675 O O . VAL A 1 89 ? 0.221 -6.494 -3.814 1.00 97.50 89 VAL A O 1
ATOM 678 N N . LEU A 1 90 ? 1.259 -4.507 -4.089 1.00 98.38 90 LEU A N 1
ATOM 679 C CA . LEU A 1 90 ? 1.454 -4.573 -5.532 1.00 98.38 90 LEU A CA 1
ATOM 680 C C . LEU A 1 90 ? 2.926 -4.856 -5.852 1.00 98.38 90 LEU A C 1
ATOM 682 O O . LEU A 1 90 ? 3.820 -4.232 -5.291 1.00 98.38 90 LEU A O 1
ATOM 686 N N . ASP A 1 91 ? 3.156 -5.805 -6.751 1.00 97.75 91 ASP A N 1
ATOM 687 C CA . ASP A 1 91 ? 4.456 -6.207 -7.275 1.00 97.75 91 ASP A CA 1
ATOM 688 C C . ASP A 1 91 ? 4.763 -5.419 -8.554 1.00 97.75 91 ASP A C 1
ATOM 690 O O . ASP A 1 91 ? 4.139 -5.629 -9.602 1.00 97.75 91 ASP A O 1
ATOM 694 N N . ASN A 1 92 ? 5.739 -4.514 -8.469 1.00 97.88 92 ASN A N 1
ATOM 695 C CA . ASN A 1 92 ? 6.206 -3.701 -9.586 1.00 97.88 92 ASN A CA 1
ATOM 696 C C . ASN A 1 92 ? 7.531 -4.217 -10.170 1.00 97.88 92 ASN A C 1
ATOM 698 O O . ASN A 1 92 ? 8.194 -3.515 -10.937 1.00 97.88 92 ASN A O 1
ATOM 702 N N . SER A 1 93 ? 7.927 -5.458 -9.868 1.00 96.56 93 SER A N 1
ATOM 703 C CA . SER A 1 93 ? 9.155 -6.068 -10.389 1.00 96.56 93 SER A CA 1
ATOM 704 C C . SER A 1 93 ? 9.207 -6.069 -11.921 1.00 96.56 93 SER A C 1
ATOM 706 O O . SER A 1 93 ? 10.284 -5.972 -12.500 1.00 96.56 93 SER A O 1
ATOM 708 N N . ARG A 1 94 ? 8.060 -6.104 -12.613 1.00 97.06 94 ARG A N 1
ATOM 709 C CA . ARG A 1 94 ? 7.999 -5.980 -14.082 1.00 97.06 94 ARG A CA 1
ATOM 710 C C . ARG A 1 94 ? 8.540 -4.643 -14.588 1.00 97.06 94 ARG A C 1
ATOM 712 O O . ARG A 1 94 ? 9.305 -4.636 -15.550 1.00 97.06 94 ARG A O 1
ATOM 719 N N . TYR A 1 95 ? 8.205 -3.538 -13.921 1.00 97.25 95 TYR A N 1
ATOM 720 C CA . TYR A 1 95 ? 8.779 -2.230 -14.234 1.00 97.25 95 TYR A CA 1
ATOM 721 C C . TYR A 1 95 ? 10.296 -2.239 -14.024 1.00 97.25 95 TYR A C 1
ATOM 723 O O . TYR A 1 95 ? 11.046 -1.840 -14.914 1.00 97.25 95 TYR A O 1
ATOM 731 N N . MET A 1 96 ? 10.766 -2.794 -12.903 1.00 95.56 96 MET A N 1
ATOM 732 C CA . MET A 1 96 ? 12.205 -2.938 -12.662 1.00 95.56 96 MET A CA 1
ATOM 733 C C . MET A 1 96 ? 12.887 -3.837 -13.703 1.00 95.56 96 MET A C 1
ATOM 735 O O . MET A 1 96 ? 14.027 -3.573 -14.075 1.00 95.56 96 MET A O 1
ATOM 739 N N . GLY A 1 97 ? 12.192 -4.845 -14.233 1.00 95.50 97 GLY A N 1
ATOM 740 C CA . GLY A 1 97 ? 12.658 -5.668 -15.350 1.00 95.50 97 GLY A CA 1
ATOM 741 C C . GLY A 1 97 ? 12.877 -4.871 -16.624 1.00 95.50 97 GLY A C 1
ATOM 742 O O . GLY A 1 97 ? 13.943 -4.992 -17.224 1.00 95.50 97 GLY A O 1
ATOM 743 N N . LYS A 1 98 ? 11.929 -4.003 -16.993 1.00 94.88 98 LYS A N 1
ATOM 744 C CA . LYS A 1 98 ? 12.098 -3.070 -18.117 1.00 94.88 98 LYS A CA 1
ATOM 745 C C . LYS A 1 98 ? 13.335 -2.188 -17.911 1.00 94.88 98 LYS A C 1
ATOM 747 O O . LYS A 1 98 ? 14.207 -2.157 -18.774 1.00 94.88 98 LYS A O 1
ATOM 752 N N . VAL A 1 99 ? 13.459 -1.562 -16.736 1.00 94.44 99 VAL A N 1
ATOM 753 C CA . VAL A 1 99 ? 14.606 -0.701 -16.390 1.00 94.44 99 VAL A CA 1
ATOM 754 C C . VAL A 1 99 ? 15.936 -1.457 -16.505 1.00 94.44 99 VAL A C 1
ATOM 756 O O . VAL A 1 99 ? 16.907 -0.920 -17.035 1.00 94.44 99 VAL A O 1
ATOM 759 N N . VAL A 1 100 ? 15.993 -2.710 -16.041 1.00 93.06 100 VAL A N 1
ATOM 760 C CA . VAL A 1 100 ? 17.197 -3.549 -16.133 1.00 93.06 100 VAL A CA 1
ATOM 761 C C . VAL A 1 100 ? 17.532 -3.908 -17.582 1.00 93.06 100 VAL A C 1
ATOM 763 O O . VAL A 1 100 ? 18.693 -3.784 -17.966 1.00 93.06 100 VAL A O 1
ATOM 766 N N . LEU A 1 101 ? 16.545 -4.318 -18.387 1.00 91.81 101 LEU A N 1
ATOM 767 C CA . LEU A 1 101 ? 16.742 -4.691 -19.795 1.00 91.81 101 LEU A CA 1
ATOM 768 C C . LEU A 1 101 ? 17.207 -3.513 -20.657 1.00 91.81 101 LEU A C 1
ATOM 770 O O . LEU A 1 101 ? 18.011 -3.693 -21.567 1.00 91.81 101 LEU A O 1
ATOM 774 N N . GLU A 1 102 ? 16.733 -2.309 -20.349 1.00 92.44 102 GLU A N 1
ATOM 775 C CA . GLU A 1 102 ? 17.098 -1.078 -21.056 1.00 92.44 102 GLU A CA 1
ATOM 776 C C . GLU A 1 102 ? 18.420 -0.469 -20.553 1.00 92.44 102 GLU A C 1
ATOM 778 O O . GLU A 1 102 ? 18.842 0.572 -21.053 1.00 92.44 102 GLU A O 1
ATOM 783 N N . ASN A 1 103 ? 19.086 -1.091 -19.566 1.00 88.62 103 ASN A N 1
ATOM 784 C CA . ASN A 1 103 ? 20.215 -0.503 -18.827 1.00 88.62 103 ASN A CA 1
AT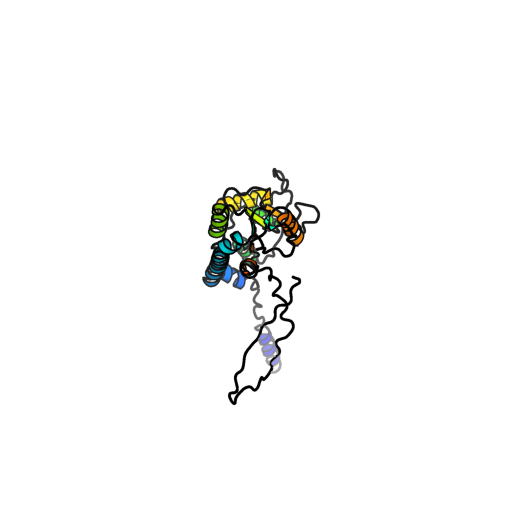OM 785 C C . ASN A 1 103 ? 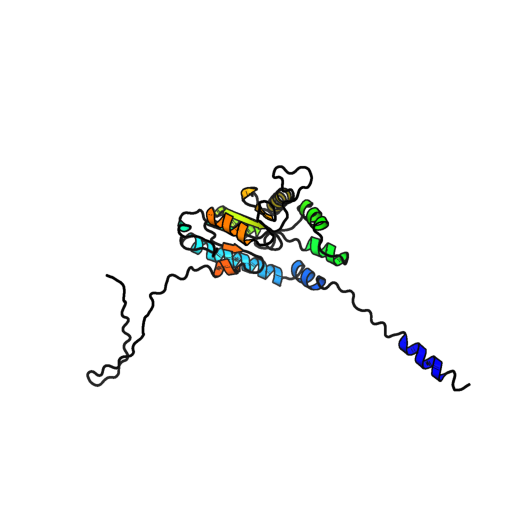19.912 0.921 -18.315 1.00 88.62 103 ASN A C 1
ATOM 787 O O . ASN A 1 103 ? 20.800 1.771 -18.217 1.00 88.62 103 ASN A O 1
ATOM 791 N N . GLY A 1 104 ? 18.641 1.174 -18.001 1.00 88.50 104 GLY A N 1
ATOM 792 C CA . GLY A 1 104 ? 18.133 2.464 -17.569 1.00 88.50 104 GLY A CA 1
ATOM 793 C C . GLY A 1 104 ? 18.278 2.688 -16.067 1.00 88.50 104 GLY A C 1
ATOM 794 O O . GLY A 1 104 ? 18.927 1.933 -15.339 1.00 88.50 104 GLY A O 1
ATOM 795 N N . GLN A 1 105 ? 17.630 3.749 -15.600 1.00 90.62 105 GLN A N 1
ATOM 796 C CA . GLN A 1 105 ? 17.446 4.071 -14.188 1.00 90.62 105 GLN A CA 1
ATOM 797 C C . GLN A 1 105 ? 15.967 4.359 -13.940 1.00 90.62 105 GLN A C 1
ATOM 799 O O . GLN A 1 105 ? 15.231 4.677 -14.873 1.00 90.62 105 GLN A O 1
ATOM 804 N N . TRP A 1 106 ? 15.535 4.262 -12.683 1.00 92.38 106 TRP A N 1
ATOM 805 C CA . TRP A 1 106 ? 14.189 4.689 -12.311 1.00 92.38 106 TRP A CA 1
ATOM 806 C C . TRP A 1 106 ? 13.981 6.166 -12.691 1.00 92.38 106 TRP A C 1
ATOM 808 O O . TRP A 1 106 ? 14.847 6.999 -12.414 1.00 92.38 106 TRP A O 1
ATOM 818 N N . SER A 1 107 ? 12.830 6.500 -13.279 1.00 93.38 107 SER A N 1
ATOM 819 C CA . SER A 1 107 ? 12.398 7.886 -13.478 1.00 93.38 107 SER A CA 1
ATOM 820 C C . SER A 1 107 ? 10.937 8.058 -13.071 1.00 93.38 107 SER A C 1
ATOM 822 O O . SER A 1 107 ? 10.133 7.141 -13.222 1.00 93.38 107 SER A O 1
ATOM 824 N N . ALA A 1 108 ? 10.585 9.242 -12.565 1.00 90.75 108 ALA A N 1
ATOM 825 C CA . ALA A 1 108 ? 9.212 9.537 -12.152 1.00 90.75 108 ALA A CA 1
ATOM 826 C C . ALA A 1 108 ? 8.217 9.453 -13.324 1.00 90.75 108 ALA A C 1
ATOM 828 O O . ALA A 1 108 ? 7.093 9.001 -13.140 1.00 90.75 108 ALA A O 1
ATOM 829 N N . GLU A 1 109 ? 8.653 9.840 -14.525 1.00 90.81 109 GLU A N 1
ATOM 830 C CA . GLU A 1 109 ? 7.852 9.812 -15.753 1.00 90.81 109 GLU A CA 1
ATOM 831 C C . GLU A 1 109 ? 7.490 8.380 -16.166 1.00 90.81 109 GLU A C 1
ATOM 833 O O . GLU A 1 109 ? 6.316 8.028 -16.225 1.00 90.81 109 GLU A O 1
ATOM 838 N N . THR A 1 110 ? 8.489 7.510 -16.349 1.00 93.94 110 THR A N 1
ATOM 839 C CA . THR A 1 110 ? 8.235 6.113 -16.749 1.00 93.94 110 THR A CA 1
ATOM 840 C C . THR A 1 110 ? 7.563 5.301 -15.641 1.00 93.94 110 THR A C 1
ATOM 842 O O . THR A 1 110 ? 6.856 4.329 -15.912 1.00 93.94 110 THR A O 1
ATOM 845 N N . TRP A 1 111 ? 7.752 5.701 -14.381 1.00 95.38 111 TRP A N 1
ATOM 846 C CA . TRP A 1 111 ? 7.014 5.146 -13.255 1.00 95.38 111 TRP A CA 1
ATOM 847 C C . TRP A 1 111 ? 5.528 5.511 -13.303 1.00 95.38 111 TRP A C 1
ATOM 849 O O . TRP A 1 111 ? 4.680 4.652 -13.072 1.00 95.38 111 TRP A O 1
ATOM 859 N N . ASP A 1 112 ? 5.195 6.764 -13.615 1.00 93.25 112 ASP A N 1
ATOM 860 C CA . ASP A 1 112 ? 3.806 7.199 -13.757 1.00 93.25 112 ASP A CA 1
ATOM 861 C C . ASP A 1 112 ? 3.104 6.488 -14.924 1.00 93.25 112 ASP A C 1
ATOM 863 O O . ASP A 1 112 ? 1.971 6.032 -14.766 1.00 93.25 112 ASP A O 1
ATOM 867 N N . GLU A 1 113 ? 3.804 6.289 -16.046 1.00 93.75 113 GLU A N 1
ATOM 868 C CA . GLU A 1 113 ? 3.337 5.444 -17.153 1.00 93.75 113 GLU A CA 1
ATOM 869 C C . GLU A 1 113 ? 3.041 4.013 -16.686 1.00 93.75 113 GLU A C 1
ATOM 871 O O . GLU A 1 113 ? 1.975 3.476 -16.979 1.00 93.75 113 GLU A O 1
ATOM 876 N N . TRP A 1 114 ? 3.949 3.398 -15.918 1.00 96.88 114 TRP A N 1
ATOM 877 C CA . TRP A 1 114 ? 3.749 2.058 -15.359 1.00 96.88 114 TRP A CA 1
ATOM 878 C C . TRP A 1 114 ? 2.524 1.983 -14.441 1.00 96.88 114 TRP A C 1
ATOM 880 O O . TRP A 1 114 ? 1.710 1.065 -14.565 1.00 96.88 114 TRP A O 1
ATOM 890 N N . VAL A 1 115 ? 2.359 2.957 -13.543 1.00 96.19 115 VAL A N 1
ATOM 891 C CA . VAL A 1 115 ? 1.193 3.035 -12.654 1.00 96.19 115 VAL A CA 1
ATOM 892 C C . VAL A 1 115 ? -0.100 3.157 -13.466 1.00 96.19 115 VAL A C 1
ATOM 894 O O . VAL A 1 115 ? -1.081 2.487 -13.138 1.00 96.19 115 VAL A O 1
ATOM 897 N N . ALA A 1 116 ? -0.092 3.931 -14.556 1.00 94.56 116 ALA A N 1
ATOM 898 C CA . ALA A 1 116 ? -1.241 4.114 -15.441 1.00 94.56 116 ALA A CA 1
ATOM 899 C C . ALA A 1 116 ? -1.692 2.828 -16.153 1.00 94.56 116 ALA A C 1
ATOM 901 O O . ALA A 1 116 ? -2.876 2.693 -16.469 1.00 94.56 116 ALA A O 1
ATOM 902 N N . LEU A 1 117 ? -0.783 1.868 -16.374 1.00 96.75 117 LEU A N 1
ATOM 903 C CA . LEU A 1 117 ? -1.125 0.564 -16.954 1.00 96.75 117 LEU A CA 1
ATOM 904 C C . LEU A 1 117 ? -2.014 -0.267 -16.020 1.00 96.75 117 LEU A C 1
ATOM 906 O O . LEU A 1 117 ? -2.808 -1.082 -16.491 1.00 96.75 117 LEU A O 1
ATOM 910 N N . LYS A 1 118 ? -1.910 -0.064 -14.697 1.00 97.00 118 LYS A N 1
ATOM 911 C CA . LYS A 1 118 ? -2.680 -0.805 -13.676 1.00 97.00 118 LYS A CA 1
ATOM 912 C C . LYS A 1 118 ? -2.422 -2.312 -13.755 1.00 97.00 118 LYS A C 1
ATOM 914 O O . LYS A 1 118 ? -3.318 -3.132 -13.542 1.00 97.00 118 LYS A O 1
ATOM 919 N N . GLU A 1 119 ? -1.192 -2.676 -14.120 1.00 97.81 119 GLU A N 1
ATOM 920 C CA . GLU A 1 119 ? -0.794 -4.054 -14.409 1.00 97.81 119 GLU A CA 1
ATOM 921 C C . GLU A 1 119 ? 0.030 -4.731 -13.318 1.00 97.81 119 GLU A C 1
ATOM 923 O O . GLU A 1 119 ? 0.350 -5.916 -13.458 1.00 97.81 119 GLU A O 1
ATOM 928 N N . ALA A 1 120 ? 0.333 -4.030 -12.223 1.00 98.38 120 ALA A N 1
ATOM 929 C CA . ALA A 1 120 ? 1.043 -4.628 -11.104 1.00 98.38 120 ALA A CA 1
ATOM 930 C C . ALA A 1 120 ? 0.232 -5.799 -10.532 1.00 98.38 120 ALA A C 1
ATOM 932 O O . ALA A 1 120 ? -0.986 -5.707 -10.339 1.00 98.38 120 ALA A O 1
ATOM 933 N N . THR A 1 121 ? 0.902 -6.923 -10.290 1.00 98.31 121 THR A N 1
ATOM 934 C CA . THR A 1 121 ? 0.281 -8.125 -9.721 1.00 98.31 121 THR A CA 1
ATOM 935 C C . THR A 1 121 ? 0.262 -8.049 -8.199 1.00 98.31 121 THR A C 1
ATOM 937 O O . THR A 1 121 ? 0.959 -7.234 -7.609 1.00 98.31 121 THR A O 1
ATOM 940 N N . ALA A 1 122 ? -0.536 -8.879 -7.530 1.00 98.00 122 ALA A N 1
ATOM 941 C CA . ALA A 1 122 ? -0.508 -8.925 -6.071 1.00 98.00 122 ALA A CA 1
ATOM 942 C C . ALA A 1 122 ? 0.751 -9.624 -5.546 1.00 98.00 122 ALA A C 1
ATOM 944 O O . ALA A 1 122 ? 1.128 -10.689 -6.036 1.00 98.00 122 ALA A O 1
ATOM 945 N N . ILE A 1 123 ? 1.317 -9.081 -4.471 1.00 97.56 123 ILE A N 1
ATOM 946 C CA . ILE A 1 123 ? 2.298 -9.778 -3.639 1.00 97.56 123 ILE A CA 1
ATOM 947 C C . ILE A 1 123 ? 1.612 -10.982 -2.962 1.00 97.56 123 ILE A C 1
ATOM 949 O O . ILE A 1 123 ? 0.507 -10.825 -2.417 1.00 97.56 123 ILE A O 1
ATOM 953 N N . PRO A 1 124 ? 2.231 -12.181 -2.950 1.00 96.44 124 PRO A N 1
ATOM 954 C CA . PRO A 1 124 ? 1.641 -13.365 -2.331 1.00 96.44 124 PRO A CA 1
ATOM 955 C C . PRO A 1 124 ? 1.224 -13.126 -0.873 1.00 96.44 124 PRO A C 1
ATOM 957 O O . PRO A 1 124 ? 1.992 -12.633 -0.052 1.00 96.44 124 PRO A O 1
ATOM 960 N N . GLY A 1 125 ? -0.024 -13.474 -0.547 1.00 96.25 125 GLY A N 1
ATOM 961 C CA . GLY A 1 125 ? -0.608 -13.310 0.792 1.00 96.25 125 GLY A CA 1
ATOM 962 C C . GLY A 1 125 ? -1.274 -11.954 1.066 1.00 96.25 125 GLY A C 1
ATOM 963 O O . GLY A 1 125 ? -2.192 -11.905 1.886 1.00 96.25 125 GLY A O 1
ATOM 964 N N . ALA A 1 126 ? -0.919 -10.882 0.348 1.00 96.69 126 ALA A N 1
ATOM 965 C CA . ALA A 1 126 ? -1.410 -9.529 0.638 1.00 96.69 126 ALA A CA 1
ATOM 966 C C . ALA A 1 126 ? -2.935 -9.397 0.487 1.00 96.69 126 ALA A C 1
ATOM 968 O O . ALA A 1 126 ? -3.624 -8.925 1.390 1.00 96.69 126 ALA A O 1
ATOM 969 N N . VAL A 1 127 ? -3.483 -9.876 -0.634 1.00 98.12 127 VAL A N 1
ATOM 970 C CA . VAL A 1 127 ? -4.928 -9.814 -0.928 1.00 98.12 127 VAL A CA 1
ATOM 971 C C . VAL A 1 127 ? -5.733 -10.621 0.093 1.00 98.12 127 VAL A C 1
ATOM 973 O O . VAL A 1 127 ? -6.754 -10.154 0.596 1.00 98.12 127 VAL A O 1
ATOM 976 N N . ALA A 1 128 ? -5.253 -11.818 0.449 1.00 97.38 128 ALA A N 1
ATOM 977 C CA . ALA A 1 128 ? -5.892 -12.663 1.454 1.00 97.38 128 ALA A CA 1
ATOM 978 C C . ALA A 1 128 ? -5.903 -11.986 2.834 1.00 97.38 128 ALA A C 1
ATOM 980 O O . ALA A 1 128 ? -6.938 -11.979 3.503 1.00 97.38 128 ALA A O 1
ATOM 981 N N . PHE A 1 129 ? -4.787 -11.364 3.226 1.00 96.75 129 PHE A N 1
ATOM 982 C CA . PHE A 1 129 ? -4.684 -10.588 4.460 1.00 96.75 129 PHE A CA 1
ATOM 983 C C . PHE A 1 129 ? -5.664 -9.410 4.482 1.00 96.75 129 PHE A C 1
ATOM 985 O O . PHE A 1 129 ? -6.457 -9.286 5.416 1.00 96.75 129 PHE A O 1
ATOM 992 N N . ILE A 1 130 ? -5.670 -8.580 3.435 1.00 97.81 130 ILE A N 1
ATOM 993 C CA . ILE A 1 130 ? -6.552 -7.409 3.326 1.00 97.81 130 ILE A CA 1
ATOM 994 C C . ILE A 1 130 ? -8.023 -7.826 3.407 1.00 97.81 130 ILE A C 1
ATOM 996 O O . ILE A 1 130 ? -8.797 -7.250 4.175 1.00 97.81 130 ILE A O 1
ATOM 1000 N N . ASN A 1 131 ? -8.409 -8.868 2.672 1.00 97.88 131 ASN A N 1
ATOM 1001 C CA . ASN A 1 131 ? -9.781 -9.366 2.682 1.00 97.88 131 ASN A CA 1
ATOM 1002 C C . ASN A 1 131 ? -10.161 -9.986 4.036 1.00 97.88 131 ASN A C 1
ATOM 1004 O O . ASN A 1 131 ? -11.310 -9.865 4.462 1.00 97.88 131 ASN A O 1
ATOM 1008 N N . ALA A 1 132 ? -9.215 -10.593 4.759 1.00 97.06 132 ALA A N 1
ATOM 1009 C CA . ALA A 1 132 ? -9.439 -11.034 6.134 1.00 97.06 132 ALA A CA 1
ATOM 1010 C C . ALA A 1 132 ? -9.656 -9.854 7.099 1.00 97.06 132 ALA A C 1
ATOM 1012 O O . ALA A 1 132 ? -10.512 -9.951 7.977 1.00 97.06 132 ALA A O 1
ATOM 1013 N N . MET A 1 133 ? -8.938 -8.736 6.930 1.00 96.88 133 MET A N 1
ATOM 1014 C CA . MET A 1 133 ? -9.130 -7.532 7.756 1.00 96.88 133 MET A CA 1
ATOM 1015 C C . MET A 1 133 ? -10.509 -6.917 7.521 1.00 96.88 133 MET A C 1
ATOM 1017 O O . MET A 1 133 ? -11.240 -6.667 8.480 1.00 96.88 133 MET A O 1
ATOM 1021 N N . LYS A 1 134 ? -10.920 -6.797 6.253 1.00 96.31 134 LYS A N 1
ATOM 1022 C CA . LYS A 1 134 ? -12.263 -6.325 5.879 1.00 96.31 134 LYS A CA 1
ATOM 1023 C C . LYS A 1 134 ? -13.367 -7.183 6.500 1.00 96.31 134 LYS A C 1
ATOM 1025 O O . LYS A 1 134 ? -14.273 -6.645 7.126 1.00 96.31 134 LYS A O 1
ATOM 1030 N N . LYS A 1 135 ? -13.249 -8.516 6.435 1.00 97.00 135 LYS A N 1
ATOM 1031 C CA . LYS A 1 135 ? -14.200 -9.454 7.074 1.00 97.00 135 LYS A CA 1
ATOM 1032 C C . LYS A 1 135 ? -14.292 -9.302 8.596 1.00 97.00 135 LYS A C 1
ATOM 1034 O O . LYS A 1 135 ? -15.308 -9.666 9.178 1.00 97.00 135 LYS A O 1
ATOM 1039 N N . LYS A 1 136 ? -13.240 -8.793 9.241 1.00 96.25 136 LYS A N 1
ATOM 1040 C CA . LYS A 1 136 ? -13.184 -8.526 10.685 1.00 96.25 136 LYS A CA 1
ATOM 1041 C C . LYS A 1 136 ? -13.576 -7.083 11.042 1.00 96.25 136 LYS A C 1
ATOM 1043 O O . LYS A 1 136 ? -13.372 -6.681 12.183 1.00 96.25 136 LYS A O 1
ATOM 1048 N N . ASN A 1 137 ? -14.125 -6.309 10.099 1.00 96.31 137 ASN A N 1
ATOM 1049 C CA . ASN A 1 137 ? -14.432 -4.881 10.258 1.00 96.31 137 ASN A CA 1
ATOM 1050 C C . ASN A 1 137 ? -13.213 -4.039 10.680 1.00 96.31 137 ASN A C 1
ATOM 1052 O O . ASN A 1 137 ? -13.340 -3.062 11.417 1.00 96.31 137 ASN A O 1
ATOM 1056 N N . VAL A 1 138 ? -12.020 -4.427 10.223 1.00 96.75 138 VAL A N 1
ATOM 1057 C CA . VAL A 1 138 ? -10.787 -3.659 10.405 1.00 96.75 138 VAL A CA 1
ATOM 1058 C C . VAL A 1 138 ? -10.524 -2.856 9.141 1.00 96.75 138 VAL A C 1
ATOM 1060 O O . VAL A 1 138 ? -10.390 -3.422 8.053 1.00 96.75 138 VAL A O 1
ATOM 1063 N N . THR A 1 139 ? -10.418 -1.536 9.284 1.00 97.38 139 THR A N 1
ATOM 1064 C CA . THR A 1 139 ? -10.126 -0.649 8.155 1.00 97.38 139 THR A CA 1
ATOM 1065 C C . THR A 1 139 ? -8.704 -0.888 7.660 1.00 97.38 139 THR A C 1
ATOM 1067 O O . THR A 1 139 ? -7.760 -0.917 8.447 1.00 97.38 139 THR A O 1
ATOM 1070 N N . VAL A 1 140 ? -8.528 -1.023 6.350 1.00 97.50 140 VAL A N 1
ATOM 1071 C CA . VAL A 1 140 ? -7.200 -1.047 5.726 1.00 97.50 140 VAL A CA 1
ATOM 1072 C C . VAL A 1 140 ? -6.927 0.338 5.163 1.00 97.50 140 VAL A C 1
ATOM 1074 O O . VAL A 1 140 ? -7.711 0.825 4.350 1.00 97.50 140 VAL A O 1
ATOM 1077 N N . VAL A 1 141 ? -5.850 0.972 5.620 1.00 98.06 141 VAL A N 1
ATOM 1078 C CA . VAL A 1 141 ? -5.386 2.268 5.118 1.00 98.06 141 VAL A CA 1
ATOM 1079 C C . VAL A 1 141 ? -4.035 2.078 4.442 1.00 98.06 141 VAL A C 1
ATOM 1081 O O . VAL A 1 141 ? -3.102 1.535 5.034 1.00 98.06 141 VAL A O 1
ATOM 1084 N N . PHE A 1 142 ? -3.920 2.546 3.210 1.00 97.69 142 PHE A N 1
ATOM 1085 C CA . PHE A 1 142 ? -2.707 2.504 2.417 1.00 97.69 142 PHE A CA 1
ATOM 1086 C C . PHE A 1 142 ? -1.964 3.836 2.514 1.00 97.69 142 PHE A C 1
ATOM 1088 O O . PHE A 1 142 ? -2.547 4.898 2.321 1.00 97.69 142 PHE A O 1
ATOM 1095 N N . ILE A 1 143 ? -0.664 3.789 2.800 1.00 97.00 143 ILE A N 1
ATOM 1096 C CA . ILE A 1 143 ? 0.219 4.960 2.769 1.00 97.00 143 ILE A CA 1
ATOM 1097 C C . ILE A 1 143 ? 1.342 4.667 1.779 1.00 97.00 143 ILE A C 1
ATOM 1099 O O . ILE A 1 143 ? 2.266 3.909 2.092 1.00 97.00 143 ILE A O 1
ATOM 1103 N N . SER A 1 144 ? 1.293 5.294 0.604 1.00 95.94 144 SER A N 1
ATOM 1104 C CA . SER A 1 144 ? 2.247 5.065 -0.488 1.00 95.94 144 SER A CA 1
ATOM 1105 C C . SER A 1 144 ? 3.013 6.330 -0.866 1.00 95.94 144 SER A C 1
ATOM 1107 O O . SER A 1 144 ? 2.542 7.448 -0.677 1.00 95.94 144 SER A O 1
ATOM 1109 N N . ASN A 1 145 ? 4.227 6.151 -1.389 1.00 95.62 145 ASN A N 1
ATOM 1110 C CA . ASN A 1 145 ? 5.020 7.236 -1.966 1.00 95.62 145 ASN A CA 1
ATOM 1111 C C . ASN A 1 145 ? 4.778 7.452 -3.466 1.00 95.62 145 ASN A C 1
ATOM 1113 O O . ASN A 1 145 ? 5.464 8.290 -4.055 1.00 95.62 145 ASN A O 1
ATOM 1117 N N . ARG A 1 146 ? 3.775 6.774 -4.044 1.00 95.31 146 ARG A N 1
ATOM 1118 C CA . ARG A 1 146 ? 3.122 7.222 -5.280 1.00 95.31 146 ARG A CA 1
ATOM 1119 C C . ARG A 1 146 ? 2.707 8.687 -5.146 1.00 95.31 146 ARG A C 1
ATOM 1121 O O . ARG A 1 146 ? 2.375 9.158 -4.053 1.00 95.31 146 ARG A O 1
ATOM 1128 N N . GLU A 1 147 ? 2.815 9.417 -6.244 1.00 90.56 147 GLU A N 1
ATOM 1129 C CA . GLU A 1 147 ? 2.691 10.869 -6.260 1.00 90.56 147 GLU A CA 1
ATOM 1130 C C . GLU A 1 147 ? 1.251 11.304 -6.495 1.00 90.56 147 GLU A C 1
ATOM 1132 O O . GLU A 1 147 ? 0.600 10.879 -7.448 1.00 90.56 147 GLU A O 1
ATOM 1137 N N . CYS A 1 148 ? 0.774 12.231 -5.667 1.00 87.56 148 CYS A N 1
ATOM 1138 C CA . CYS A 1 148 ? -0.375 13.052 -6.012 1.00 87.56 148 CYS A CA 1
ATOM 1139 C C . CYS A 1 148 ? 0.071 14.152 -6.990 1.00 87.56 148 CYS A C 1
ATOM 1141 O O . CYS A 1 148 ? 0.271 15.310 -6.627 1.00 87.56 148 CYS A O 1
ATOM 1143 N N . GLY A 1 149 ? 0.305 13.752 -8.239 1.00 76.81 149 GLY A N 1
ATOM 1144 C CA . GLY A 1 149 ? 0.600 14.646 -9.354 1.00 76.81 149 GLY A CA 1
ATOM 1145 C C . GLY A 1 149 ? -0.607 14.826 -10.275 1.00 76.81 149 GLY A C 1
ATOM 1146 O O . GLY A 1 149 ? -1.515 13.989 -10.317 1.00 76.81 149 GLY A O 1
ATOM 1147 N N . LYS A 1 150 ? -0.597 15.914 -11.053 1.00 60.38 150 LYS A N 1
ATOM 1148 C CA . LYS A 1 150 ? -1.579 16.147 -12.117 1.00 60.38 150 LYS A CA 1
ATOM 1149 C C . LYS A 1 150 ? -1.115 15.452 -13.403 1.00 60.38 150 LYS A C 1
ATOM 1151 O O . LYS A 1 150 ? -0.149 15.894 -14.011 1.00 60.38 150 LYS A O 1
ATOM 1156 N N . ARG A 1 151 ? -1.851 14.433 -13.851 1.00 63.53 151 ARG A N 1
ATOM 1157 C CA . ARG A 1 151 ? -2.126 14.236 -15.285 1.00 63.53 151 ARG A CA 1
ATOM 1158 C C . ARG A 1 151 ? -3.494 14.854 -15.545 1.00 63.53 151 ARG A C 1
ATOM 1160 O O . ARG A 1 151 ? -4.362 14.781 -14.672 1.00 63.53 151 ARG A O 1
ATOM 1167 N N . ASP A 1 152 ? -3.689 15.500 -16.688 1.00 53.53 152 ASP A N 1
ATOM 1168 C CA . ASP A 1 152 ? -4.971 16.135 -16.997 1.00 53.53 152 ASP A CA 1
ATOM 1169 C C . ASP A 1 152 ? -6.127 15.125 -16.826 1.00 53.53 152 ASP A C 1
ATOM 1171 O O . ASP A 1 152 ? -6.118 14.075 -17.468 1.00 53.53 152 ASP A O 1
ATOM 1175 N N . LYS A 1 153 ? -7.138 15.481 -16.003 1.00 49.53 153 LYS A N 1
ATOM 1176 C CA . LYS A 1 153 ? -8.437 14.784 -15.786 1.00 49.53 153 LYS A CA 1
ATOM 1177 C C . LYS A 1 153 ? -8.522 13.681 -14.695 1.00 49.53 153 LYS A C 1
ATOM 1179 O O . LYS A 1 153 ? -9.069 12.617 -14.967 1.00 49.53 153 LYS A O 1
ATOM 1184 N N . SER A 1 154 ? -8.116 13.940 -13.441 1.00 51.16 154 SER A N 1
ATOM 1185 C CA . SER A 1 154 ? -8.506 13.092 -12.281 1.00 51.16 154 SER A CA 1
ATOM 1186 C C . SER A 1 154 ? -9.574 13.766 -11.394 1.00 51.16 154 SER A C 1
ATOM 1188 O O . SER A 1 154 ? -9.381 14.934 -11.042 1.00 51.16 154 SER A O 1
ATOM 1190 N N . PRO A 1 155 ? -10.654 13.070 -10.972 1.00 52.22 155 PRO A N 1
ATOM 1191 C CA . PRO A 1 155 ? -11.665 13.601 -10.046 1.00 52.22 155 PRO A CA 1
ATOM 1192 C C . PRO A 1 155 ? -11.110 14.013 -8.674 1.00 52.22 155 PRO A C 1
ATOM 1194 O O . PRO A 1 155 ? -11.663 14.911 -8.046 1.00 52.22 155 PRO A O 1
ATOM 1197 N N . SER A 1 156 ? -10.023 13.380 -8.216 1.00 55.69 156 SER A N 1
ATOM 1198 C CA . SER A 1 156 ? -9.396 13.653 -6.915 1.00 55.69 156 SER A CA 1
ATOM 1199 C C . SER A 1 156 ? -8.222 14.634 -6.982 1.00 55.69 156 SER A C 1
ATOM 1201 O O . SER A 1 156 ? -7.627 14.970 -5.963 1.00 55.69 156 SER A O 1
ATOM 1203 N N . GLY A 1 157 ? -7.849 15.101 -8.178 1.00 67.75 157 GLY A N 1
ATOM 1204 C CA . GLY A 1 157 ? -6.641 15.909 -8.384 1.00 67.75 157 GLY A CA 1
ATOM 1205 C C . GLY A 1 157 ? -5.325 15.116 -8.316 1.00 67.75 157 GLY A C 1
ATOM 1206 O O . GLY A 1 157 ? -4.313 15.624 -8.796 1.00 67.75 157 GLY A O 1
ATOM 1207 N N . CYS A 1 158 ? -5.353 13.869 -7.823 1.00 82.31 158 CYS A N 1
ATOM 1208 C CA . CYS A 1 158 ? -4.244 12.915 -7.805 1.00 82.31 158 CYS A CA 1
ATOM 1209 C C . CYS A 1 158 ? -4.518 11.785 -8.814 1.00 82.31 158 CYS A C 1
ATOM 1211 O O . CYS A 1 158 ? -5.369 10.928 -8.582 1.00 82.31 158 CYS A O 1
ATOM 1213 N N . ILE A 1 159 ? -3.827 11.735 -9.956 1.00 82.69 159 ILE A N 1
ATOM 1214 C CA . ILE A 1 159 ? -4.125 10.693 -10.962 1.00 82.69 159 ILE A CA 1
ATOM 1215 C C . ILE A 1 159 ? -3.678 9.291 -10.523 1.00 82.69 159 ILE A C 1
ATOM 1217 O O . ILE A 1 159 ? -4.432 8.329 -10.670 1.00 82.69 159 ILE A O 1
ATOM 1221 N N . GLN A 1 160 ? -2.490 9.174 -9.915 1.00 91.94 160 GLN A N 1
ATOM 1222 C CA . GLN A 1 160 ? -1.972 7.876 -9.480 1.00 91.94 160 GLN A CA 1
ATOM 1223 C C . GLN A 1 160 ? -2.853 7.249 -8.404 1.00 91.94 160 GLN A C 1
ATOM 1225 O O . GLN A 1 160 ? -2.831 6.036 -8.261 1.00 91.94 160 GLN A O 1
ATOM 1230 N N . GLU A 1 161 ? -3.642 8.029 -7.664 1.00 93.00 161 GLU A N 1
ATOM 1231 C CA . GLU A 1 161 ? -4.597 7.496 -6.693 1.00 93.00 161 GLU A CA 1
ATOM 1232 C C . GLU A 1 161 ? -5.676 6.664 -7.388 1.00 93.00 161 GLU A C 1
ATOM 1234 O O . GLU A 1 161 ? -5.867 5.500 -7.040 1.00 93.00 161 GLU A O 1
ATOM 1239 N N . THR A 1 162 ? -6.310 7.226 -8.422 1.00 92.19 162 THR A N 1
ATOM 1240 C CA . THR A 1 162 ? -7.345 6.528 -9.200 1.00 92.19 162 THR A CA 1
ATOM 1241 C C . THR A 1 162 ? -6.770 5.268 -9.841 1.00 92.19 162 THR A C 1
ATOM 1243 O O . THR A 1 162 ? -7.313 4.177 -9.667 1.00 92.19 162 THR A O 1
ATOM 1246 N N . ASP A 1 163 ? -5.611 5.383 -10.496 1.00 94.50 163 ASP A N 1
ATOM 1247 C CA . ASP A 1 163 ? -4.951 4.236 -11.121 1.00 94.50 163 ASP A CA 1
ATOM 1248 C C . ASP A 1 163 ? -4.560 3.163 -10.090 1.00 94.50 163 ASP A C 1
ATOM 1250 O O . ASP A 1 163 ? -4.700 1.964 -10.330 1.00 94.50 163 ASP A O 1
ATOM 1254 N N . THR A 1 164 ? -4.127 3.578 -8.899 1.00 96.50 164 THR A N 1
ATOM 1255 C CA . THR A 1 164 ? -3.785 2.661 -7.808 1.00 96.50 164 THR A CA 1
ATOM 1256 C C . THR A 1 164 ? -5.012 1.929 -7.278 1.00 96.50 164 THR A C 1
ATOM 1258 O O . THR A 1 164 ? -4.948 0.714 -7.100 1.00 96.50 164 THR A O 1
ATOM 1261 N N . ILE A 1 165 ? -6.126 2.627 -7.048 1.00 96.81 165 ILE A N 1
ATOM 1262 C CA . ILE A 1 165 ? -7.381 2.024 -6.576 1.00 96.81 165 ILE A CA 1
ATOM 1263 C C . ILE A 1 165 ? -7.902 1.010 -7.596 1.00 96.81 165 ILE A C 1
ATOM 1265 O O . ILE A 1 165 ? -8.273 -0.104 -7.225 1.00 96.81 165 ILE A O 1
ATOM 1269 N N . GLU A 1 166 ? -7.867 1.345 -8.883 1.00 96.31 166 GLU A N 1
ATOM 1270 C CA . GLU A 1 166 ? -8.270 0.424 -9.945 1.00 96.31 166 GLU A CA 1
ATOM 1271 C C . GLU A 1 166 ? -7.341 -0.794 -10.045 1.00 96.31 166 GLU A C 1
ATOM 1273 O O . GLU A 1 166 ? -7.816 -1.924 -10.190 1.00 96.31 166 GLU A O 1
ATOM 1278 N N . ASN A 1 167 ? -6.023 -0.611 -9.900 1.00 98.44 167 ASN A N 1
ATOM 1279 C CA . ASN A 1 167 ? -5.090 -1.736 -9.859 1.00 98.44 167 ASN A CA 1
ATOM 1280 C C . ASN A 1 167 ? -5.345 -2.627 -8.628 1.00 98.44 167 ASN A C 1
ATOM 1282 O O . ASN A 1 167 ? -5.324 -3.853 -8.756 1.00 98.44 167 ASN A O 1
ATOM 1286 N N . LEU A 1 168 ? -5.606 -2.042 -7.454 1.00 98.56 168 LEU A N 1
ATOM 1287 C CA . LEU A 1 168 ? -5.969 -2.773 -6.235 1.00 98.56 168 LEU A CA 1
ATOM 1288 C C . LEU A 1 168 ? -7.250 -3.594 -6.445 1.00 98.56 168 LEU A C 1
ATOM 1290 O O . LEU A 1 168 ? -7.273 -4.788 -6.134 1.00 98.56 168 LEU A O 1
ATOM 1294 N N . ALA A 1 169 ? -8.281 -2.999 -7.048 1.00 98.19 169 ALA A N 1
ATOM 1295 C CA . ALA A 1 169 ? -9.517 -3.698 -7.387 1.00 98.19 169 ALA A CA 1
ATOM 1296 C C . ALA A 1 169 ? -9.256 -4.880 -8.335 1.00 98.19 169 ALA A C 1
ATOM 1298 O O . ALA A 1 169 ? -9.724 -5.992 -8.079 1.00 98.19 169 ALA A O 1
ATOM 1299 N N . ARG A 1 170 ? -8.432 -4.677 -9.372 1.00 98.12 170 ARG A N 1
ATOM 1300 C CA . ARG A 1 170 ? -8.062 -5.708 -10.356 1.00 98.12 170 ARG A CA 1
ATOM 1301 C C . ARG A 1 170 ? -7.369 -6.920 -9.732 1.00 98.12 170 ARG A C 1
ATOM 1303 O O . ARG A 1 170 ? -7.573 -8.036 -10.202 1.00 98.12 170 ARG A O 1
ATOM 1310 N N . VAL A 1 171 ? -6.573 -6.729 -8.679 1.00 98.31 171 VAL A N 1
ATOM 1311 C CA . VAL A 1 171 ? -5.904 -7.838 -7.975 1.00 98.31 171 VAL A CA 1
ATOM 1312 C C . VAL A 1 171 ? -6.760 -8.470 -6.867 1.00 98.31 171 VAL A C 1
ATOM 1314 O O . VAL A 1 171 ? -6.287 -9.353 -6.157 1.00 98.31 171 VAL A O 1
ATOM 1317 N N . GLY A 1 172 ? -8.024 -8.058 -6.718 1.00 97.88 172 GLY A N 1
ATOM 1318 C CA . GLY A 1 172 ? -8.971 -8.641 -5.762 1.00 97.88 172 GLY A CA 1
ATOM 1319 C C . GLY A 1 172 ? -9.096 -7.887 -4.435 1.00 97.88 172 GLY A C 1
ATOM 1320 O O . GLY A 1 172 ? -9.635 -8.435 -3.469 1.00 97.88 172 GLY A O 1
ATOM 1321 N N . VAL A 1 173 ? -8.619 -6.641 -4.371 1.00 97.75 173 VAL A N 1
ATOM 1322 C CA . VAL A 1 173 ? -8.842 -5.711 -3.256 1.00 97.75 173 VAL A CA 1
ATOM 1323 C C . VAL A 1 173 ? -9.934 -4.711 -3.659 1.00 97.75 173 VAL A C 1
ATOM 1325 O O . VAL A 1 173 ? -9.662 -3.557 -3.969 1.00 97.75 173 VAL A O 1
ATOM 1328 N N . ALA A 1 174 ? -11.186 -5.173 -3.675 1.00 91.94 174 ALA A N 1
ATOM 1329 C CA . ALA A 1 174 ? -12.356 -4.362 -4.041 1.00 91.94 174 ALA A CA 1
ATOM 1330 C C . ALA A 1 174 ? -12.728 -3.327 -2.961 1.00 91.94 174 ALA A C 1
ATOM 1332 O O . ALA A 1 174 ? -12.268 -3.438 -1.829 1.00 91.94 174 ALA A O 1
ATOM 1333 N N . ASP A 1 175 ? -13.582 -2.353 -3.277 1.00 92.69 175 ASP A N 1
ATOM 1334 C CA . ASP A 1 175 ? -14.156 -1.397 -2.310 1.00 92.69 175 ASP A CA 1
ATOM 1335 C C . ASP A 1 175 ? -13.109 -0.590 -1.517 1.00 92.69 175 ASP A C 1
ATOM 1337 O O . ASP A 1 175 ? -13.204 -0.441 -0.299 1.00 92.69 175 ASP A O 1
ATOM 1341 N N . VAL A 1 176 ? -12.056 -0.119 -2.191 1.00 96.00 176 VAL A N 1
ATOM 1342 C CA . VAL A 1 176 ? -11.096 0.835 -1.614 1.00 96.00 176 VAL A CA 1
ATOM 1343 C C . VAL A 1 176 ? -11.552 2.244 -1.970 1.00 96.00 176 VAL A C 1
ATOM 1345 O O . VAL A 1 176 ? -11.636 2.576 -3.151 1.00 96.00 176 VAL A O 1
ATOM 1348 N N . SER A 1 177 ? -11.848 3.063 -0.963 1.00 94.00 177 SER A N 1
ATOM 1349 C CA . SER A 1 177 ? -12.186 4.471 -1.173 1.00 94.00 177 SER A CA 1
ATOM 1350 C C . SER A 1 177 ? -10.927 5.351 -1.266 1.00 94.00 177 SER A C 1
ATOM 1352 O O . SER A 1 177 ? -9.882 4.971 -0.725 1.00 94.00 177 SER A O 1
ATOM 1354 N N . PRO A 1 178 ? -11.001 6.533 -1.908 1.00 92.88 178 PRO A N 1
ATOM 1355 C CA . PRO A 1 178 ? -9.894 7.497 -1.958 1.00 92.88 178 PRO A CA 1
ATOM 1356 C C . PRO A 1 178 ? -9.329 7.850 -0.576 1.00 92.88 178 PRO A C 1
ATOM 1358 O O . PRO A 1 178 ? -8.125 7.854 -0.358 1.00 92.88 178 PRO A O 1
ATOM 1361 N N . GLU A 1 179 ? -10.185 7.990 0.439 1.00 93.00 179 GLU A N 1
ATOM 1362 C CA . GLU A 1 179 ? -9.760 8.330 1.804 1.00 93.00 179 GLU A CA 1
ATOM 1363 C C . GLU A 1 179 ? -8.909 7.237 2.473 1.00 93.00 179 GLU A C 1
ATOM 1365 O O . GLU A 1 179 ? -8.280 7.483 3.507 1.00 93.00 179 GLU A O 1
ATOM 1370 N N . GLN A 1 180 ? -8.901 6.025 1.911 1.00 96.25 180 GLN A N 1
ATOM 1371 C CA . GLN A 1 180 ? -8.056 4.924 2.356 1.00 96.25 180 GLN A CA 1
ATOM 1372 C C . GLN A 1 180 ? -6.680 4.923 1.682 1.00 96.25 180 GLN A C 1
ATOM 1374 O O . GLN A 1 180 ? -5.844 4.128 2.102 1.00 96.25 180 GLN A O 1
ATOM 1379 N N . VAL A 1 181 ? -6.416 5.757 0.673 1.00 96.69 181 VAL A N 1
ATOM 1380 C CA . VAL A 1 181 ? -5.156 5.779 -0.086 1.00 96.69 181 VAL A CA 1
ATOM 1381 C C . VAL A 1 181 ? -4.469 7.132 0.083 1.00 96.69 181 VAL A C 1
ATOM 1383 O O . VAL A 1 181 ? -4.761 8.086 -0.613 1.00 96.69 181 VAL A O 1
ATOM 1386 N N . LEU A 1 182 ? -3.507 7.209 1.003 1.00 96.00 182 LEU A N 1
ATOM 1387 C CA . LEU A 1 182 ? -2.803 8.451 1.329 1.00 96.00 182 LEU A CA 1
ATOM 1388 C C . LEU A 1 182 ? -1.491 8.540 0.543 1.00 96.00 182 LEU A C 1
ATOM 1390 O O . LEU A 1 182 ? -0.526 7.813 0.834 1.00 96.00 182 LEU A O 1
ATOM 1394 N N . LEU A 1 183 ? -1.431 9.458 -0.422 1.00 95.31 183 LEU A N 1
ATOM 1395 C CA . LEU A 1 183 ? -0.300 9.597 -1.345 1.00 95.31 183 LEU A CA 1
ATOM 1396 C C . LEU A 1 183 ? 0.719 10.660 -0.917 1.00 95.31 183 LEU A C 1
ATOM 1398 O O . LEU A 1 183 ? 0.492 11.486 -0.030 1.00 95.31 183 LEU A O 1
ATOM 1402 N N . LYS A 1 184 ? 1.907 10.625 -1.530 1.00 94.12 184 LYS A N 1
ATOM 1403 C CA . LYS A 1 184 ? 2.933 11.661 -1.351 1.00 94.12 184 LYS A CA 1
ATOM 1404 C C . LYS A 1 184 ? 2.483 12.939 -2.062 1.00 94.12 184 LYS A C 1
ATOM 1406 O O . LYS A 1 184 ? 2.116 12.892 -3.231 1.00 94.12 184 LYS A O 1
ATOM 1411 N N . GLY A 1 185 ? 2.564 14.075 -1.377 1.00 91.38 185 GLY A N 1
ATOM 1412 C CA . GLY A 1 185 ? 2.232 15.390 -1.932 1.00 91.38 185 GLY A CA 1
ATOM 1413 C C . GLY A 1 185 ? 0.739 15.716 -2.003 1.00 91.38 185 GLY A C 1
ATOM 1414 O O . GLY A 1 185 ? 0.394 16.784 -2.485 1.00 91.38 185 GLY A O 1
ATOM 1415 N N . GLU A 1 186 ? -0.143 14.841 -1.511 1.00 91.12 186 GLU A N 1
ATOM 1416 C CA . GLU A 1 186 ? -1.597 15.079 -1.512 1.00 91.12 186 GLU A CA 1
ATOM 1417 C C . GLU A 1 186 ? -2.014 16.205 -0.550 1.00 91.12 186 GLU A C 1
ATOM 1419 O O . GLU A 1 186 ? -2.948 16.957 -0.818 1.00 91.12 186 GLU A O 1
ATOM 1424 N N . LYS A 1 187 ? -1.297 16.349 0.572 1.00 92.00 187 LYS A N 1
ATOM 1425 C CA . LYS A 1 187 ? -1.478 17.442 1.536 1.00 92.00 187 LYS A CA 1
ATOM 1426 C C . LYS A 1 187 ? -0.148 18.100 1.862 1.00 92.00 187 LYS A C 1
ATOM 1428 O O . LYS A 1 187 ? 0.907 17.461 1.816 1.00 92.00 187 LYS A O 1
ATOM 1433 N N . ASP A 1 188 ? -0.215 19.358 2.283 1.00 90.19 188 ASP A N 1
ATOM 1434 C CA . ASP A 1 188 ? 0.953 20.101 2.745 1.00 90.19 188 ASP A CA 1
ATOM 1435 C C . ASP A 1 188 ? 1.684 19.340 3.864 1.00 90.19 188 ASP A C 1
ATOM 1437 O O . ASP A 1 188 ? 1.092 18.888 4.848 1.00 90.19 188 ASP A O 1
ATOM 1441 N N . GLY A 1 189 ? 2.996 19.159 3.699 1.00 90.25 189 GLY A N 1
ATOM 1442 C CA . GLY A 1 189 ? 3.838 18.410 4.638 1.00 90.25 189 GLY A CA 1
ATOM 1443 C C . GLY A 1 189 ? 3.801 16.881 4.485 1.00 90.25 189 GLY A C 1
ATOM 1444 O O . GLY A 1 189 ? 4.477 16.173 5.241 1.00 90.25 189 GLY A O 1
ATOM 1445 N N . TRP A 1 190 ? 3.064 16.329 3.516 1.00 93.88 190 TRP A N 1
ATOM 1446 C CA . TRP A 1 190 ? 3.125 14.903 3.173 1.00 93.88 190 TRP A CA 1
ATOM 1447 C C . TRP A 1 190 ? 4.265 14.637 2.183 1.00 93.88 190 TRP A C 1
ATOM 1449 O O . TRP A 1 190 ? 4.062 14.500 0.980 1.00 93.88 190 TRP A O 1
ATOM 1459 N N . THR A 1 191 ? 5.491 14.577 2.704 1.00 92.56 191 THR A N 1
ATOM 1460 C CA . THR A 1 191 ? 6.712 14.272 1.934 1.00 92.56 191 THR A CA 1
ATOM 1461 C C . THR A 1 191 ? 6.895 12.762 1.746 1.00 92.56 191 THR A C 1
ATOM 1463 O O . THR A 1 191 ? 6.010 11.990 2.096 1.00 92.56 191 THR A O 1
ATOM 1466 N N . SER A 1 192 ? 8.033 12.301 1.209 1.00 91.31 192 SER A N 1
ATOM 1467 C CA . SER A 1 192 ? 8.363 10.866 1.106 1.00 91.31 192 SER A CA 1
ATOM 1468 C C . SER A 1 192 ? 8.426 10.152 2.460 1.00 91.31 192 SER A C 1
ATOM 1470 O O . SER A 1 192 ? 8.224 8.939 2.530 1.00 91.31 192 SER A O 1
ATOM 1472 N N . GLU A 1 193 ? 8.662 10.892 3.542 1.00 92.25 193 GLU A N 1
ATOM 1473 C CA . GLU A 1 193 ? 8.548 10.353 4.889 1.00 92.25 193 GLU A CA 1
ATOM 1474 C C . GLU A 1 193 ? 7.079 10.080 5.219 1.00 92.25 193 GLU A C 1
ATOM 1476 O O . GLU A 1 193 ? 6.197 10.928 5.073 1.00 92.25 193 GLU A O 1
ATOM 1481 N N . LYS A 1 194 ? 6.793 8.863 5.684 1.00 93.19 194 LYS A N 1
ATOM 1482 C CA . LYS A 1 194 ? 5.412 8.412 5.926 1.00 93.19 194 LYS A CA 1
ATOM 1483 C C . LYS A 1 194 ? 4.877 8.801 7.304 1.00 93.19 194 LYS A C 1
ATOM 1485 O O . LYS A 1 194 ? 3.716 8.533 7.606 1.00 93.19 194 LYS A O 1
ATOM 1490 N N . LYS A 1 195 ? 5.701 9.433 8.147 1.00 93.31 195 LYS A N 1
ATOM 1491 C CA . LYS A 1 195 ? 5.354 9.766 9.535 1.00 93.31 195 LYS A CA 1
ATOM 1492 C C . LYS A 1 195 ? 4.127 10.679 9.631 1.00 93.31 195 LYS A C 1
ATOM 1494 O O . LYS A 1 195 ? 3.204 10.335 10.357 1.00 93.31 195 LYS A O 1
ATOM 1499 N N . SER A 1 196 ? 4.080 11.780 8.880 1.00 95.00 196 SER A N 1
ATOM 1500 C CA . SER A 1 196 ? 2.964 12.741 8.944 1.00 95.00 196 SER A CA 1
ATOM 1501 C C . SER A 1 196 ? 1.626 12.120 8.522 1.00 95.00 196 SER A C 1
ATOM 1503 O O . SER A 1 196 ? 0.597 12.357 9.151 1.00 95.00 196 SER A O 1
ATOM 1505 N N . ARG A 1 197 ? 1.647 11.251 7.506 1.00 95.81 197 ARG A N 1
ATOM 1506 C CA . ARG A 1 197 ? 0.479 10.472 7.060 1.00 95.81 197 ARG A CA 1
ATOM 1507 C C . ARG A 1 197 ? 0.041 9.456 8.109 1.00 95.81 197 ARG A C 1
ATOM 1509 O O . ARG A 1 197 ? -1.141 9.369 8.422 1.00 95.81 197 ARG A O 1
ATOM 1516 N N . ARG A 1 198 ? 0.988 8.740 8.720 1.00 95.44 198 ARG A N 1
ATOM 1517 C CA . ARG A 1 198 ? 0.692 7.818 9.825 1.00 95.44 198 ARG A CA 1
ATOM 1518 C C . ARG A 1 198 ? 0.099 8.526 11.044 1.00 95.44 198 ARG A C 1
ATOM 1520 O O . ARG A 1 198 ? -0.841 8.011 11.639 1.00 95.44 198 ARG A O 1
ATOM 1527 N N . GLU A 1 199 ? 0.604 9.708 11.386 1.00 94.94 199 GLU A N 1
ATOM 1528 C CA . GLU A 1 199 ? 0.047 10.549 12.450 1.00 94.94 199 GLU A CA 1
ATOM 1529 C C . GLU A 1 199 ? -1.385 11.000 12.137 1.00 94.94 199 GLU A C 1
ATOM 1531 O O . GLU A 1 199 ? -2.212 11.046 13.045 1.00 94.94 199 GLU A O 1
ATOM 1536 N N . ASP A 1 200 ? -1.714 11.291 10.872 1.00 95.62 200 ASP A N 1
ATOM 1537 C CA . ASP A 1 200 ? -3.095 11.594 10.470 1.00 95.62 200 ASP A CA 1
ATOM 1538 C C . ASP A 1 200 ? -4.027 10.390 10.664 1.00 95.62 200 ASP A C 1
ATOM 1540 O O . ASP A 1 200 ? -5.116 10.529 11.227 1.00 95.62 200 ASP A O 1
ATOM 1544 N N . VAL A 1 201 ? -3.574 9.191 10.284 1.00 96.31 201 VAL A N 1
ATOM 1545 C CA . VAL A 1 201 ? -4.321 7.941 10.501 1.00 96.31 201 VAL A CA 1
ATOM 1546 C C . VAL A 1 201 ? -4.508 7.664 11.994 1.00 96.31 201 VAL A C 1
ATOM 1548 O O . VAL A 1 201 ? -5.616 7.338 12.421 1.00 96.31 201 VAL A O 1
ATOM 1551 N N . ALA A 1 202 ? -3.471 7.858 12.812 1.00 95.19 202 ALA A N 1
ATOM 1552 C CA . ALA A 1 202 ? -3.503 7.603 14.254 1.00 95.19 202 ALA A CA 1
ATOM 1553 C C . ALA A 1 202 ? -4.484 8.509 15.028 1.00 95.19 202 ALA A C 1
ATOM 1555 O O . ALA A 1 202 ? -4.876 8.178 16.148 1.00 95.19 202 ALA A O 1
ATOM 1556 N N . LYS A 1 203 ? -4.906 9.643 14.452 1.00 95.19 203 LYS A N 1
ATOM 1557 C CA . LYS A 1 203 ? -5.964 10.494 15.029 1.00 95.19 203 LYS A CA 1
ATOM 1558 C C . LYS A 1 203 ? -7.361 9.895 14.850 1.00 95.19 203 LYS A C 1
ATOM 1560 O O . LYS A 1 203 ? -8.243 10.171 15.656 1.00 95.19 203 LYS A O 1
ATOM 1565 N N . LYS A 1 204 ? -7.563 9.111 13.788 1.00 95.75 204 LYS A N 1
ATOM 1566 C CA . LYS A 1 204 ? -8.871 8.593 13.351 1.00 95.75 204 LYS A CA 1
ATOM 1567 C C . LYS A 1 204 ? -9.064 7.118 13.700 1.00 95.75 204 LYS A C 1
ATOM 1569 O O . LYS A 1 204 ? -10.186 6.690 13.949 1.00 95.75 204 LYS A O 1
ATOM 1574 N N . TYR A 1 205 ? -7.971 6.360 13.751 1.00 96.38 205 TYR A N 1
ATOM 1575 C CA . TYR A 1 205 ? -7.978 4.916 13.947 1.00 96.38 205 TYR A CA 1
ATOM 1576 C C . TYR A 1 205 ? -6.995 4.478 15.029 1.00 96.38 205 TYR A C 1
ATOM 1578 O O . TYR A 1 205 ? -5.941 5.087 15.231 1.00 96.38 205 TYR A O 1
ATOM 1586 N N . ARG A 1 206 ? -7.307 3.355 15.680 1.00 96.00 206 ARG A N 1
ATOM 1587 C CA . ARG A 1 206 ? -6.348 2.590 16.477 1.00 96.00 206 ARG A CA 1
ATOM 1588 C C . ARG A 1 206 ? -5.568 1.675 15.544 1.00 96.00 206 ARG A C 1
ATOM 1590 O O . ARG A 1 206 ? -6.111 0.696 15.038 1.00 96.00 206 ARG A O 1
ATOM 1597 N N . ILE A 1 207 ? -4.301 1.991 15.311 1.00 95.25 207 ILE A N 1
ATOM 1598 C CA . ILE A 1 207 ? -3.459 1.232 14.387 1.00 95.25 207 ILE A CA 1
ATOM 1599 C C . ILE A 1 207 ? -3.010 -0.042 15.100 1.00 95.25 207 ILE A C 1
ATOM 1601 O O . ILE A 1 207 ? -2.155 0.009 15.979 1.00 95.25 207 ILE A O 1
ATOM 1605 N N . ILE A 1 208 ? -3.583 -1.189 14.741 1.00 93.25 208 ILE A N 1
ATOM 1606 C CA . ILE A 1 208 ? -3.295 -2.478 15.394 1.00 93.25 208 ILE A CA 1
ATOM 1607 C C . ILE A 1 208 ? -2.163 -3.254 14.715 1.00 93.25 208 ILE A C 1
ATOM 1609 O O . ILE A 1 208 ? -1.515 -4.091 15.341 1.00 93.25 208 ILE A O 1
ATOM 1613 N N . CYS A 1 209 ? -1.900 -2.941 13.448 1.00 89.56 209 CYS A N 1
ATOM 1614 C CA . CYS A 1 209 ? -0.820 -3.499 12.649 1.00 89.56 209 CYS A CA 1
ATOM 1615 C C . CYS A 1 209 ? -0.329 -2.435 11.663 1.00 89.56 209 CYS A C 1
ATOM 1617 O O . CYS A 1 209 ? -1.118 -1.648 11.139 1.00 89.56 209 CYS A O 1
ATOM 1619 N N . SER A 1 210 ? 0.974 -2.418 11.404 1.00 81.12 210 SER A N 1
ATOM 1620 C CA . SER A 1 210 ? 1.582 -1.599 10.360 1.00 81.12 210 SER A CA 1
ATOM 1621 C C . SER A 1 210 ? 2.566 -2.464 9.584 1.00 81.12 210 SER A C 1
ATOM 1623 O O . SER A 1 210 ? 3.401 -3.129 10.200 1.00 81.12 210 SER A O 1
ATOM 1625 N N . SER A 1 211 ? 2.447 -2.485 8.258 1.00 71.44 211 SER A N 1
ATOM 1626 C CA . SER A 1 211 ? 3.355 -3.203 7.366 1.00 71.44 211 SER A CA 1
ATOM 1627 C C . SER A 1 211 ? 4.070 -2.228 6.438 1.00 71.44 211 SER A C 1
ATOM 1629 O O . SER A 1 211 ? 3.450 -1.554 5.615 1.00 71.44 211 SER A O 1
ATOM 1631 N N . VAL A 1 212 ? 5.392 -2.215 6.539 1.00 57.75 212 VAL A N 1
ATOM 1632 C CA . VAL A 1 212 ? 6.294 -1.800 5.459 1.00 57.75 212 VAL A CA 1
ATOM 1633 C C . VAL A 1 212 ? 7.029 -3.059 5.004 1.00 57.75 212 VAL A C 1
ATOM 1635 O O . VAL A 1 212 ? 7.265 -3.921 5.850 1.00 57.75 212 VAL A O 1
ATOM 1638 N N . MET A 1 213 ? 7.384 -3.199 3.721 1.00 50.25 213 MET A N 1
ATOM 1639 C CA . MET A 1 213 ? 8.038 -4.401 3.156 1.00 50.25 213 MET A CA 1
ATOM 1640 C C . MET A 1 213 ? 9.173 -4.963 4.038 1.00 50.25 213 MET A C 1
ATOM 1642 O O . MET A 1 213 ? 9.371 -6.171 4.116 1.00 50.25 213 MET A O 1
ATOM 1646 N N . ILE A 1 214 ? 9.884 -4.093 4.761 1.00 41.31 214 ILE A N 1
ATOM 1647 C CA . ILE A 1 214 ? 11.023 -4.474 5.603 1.00 41.31 214 ILE A CA 1
ATOM 1648 C C . ILE A 1 214 ? 10.660 -4.740 7.085 1.00 41.31 214 ILE A C 1
ATOM 1650 O O . ILE A 1 214 ? 11.490 -5.225 7.845 1.00 41.31 214 ILE A O 1
ATOM 1654 N N . TRP A 1 215 ? 9.407 -4.500 7.500 1.00 42.38 215 TRP A N 1
ATOM 1655 C CA . TRP A 1 215 ? 8.889 -4.776 8.848 1.00 42.38 215 TRP A CA 1
ATOM 1656 C C . TRP A 1 215 ? 7.377 -5.088 8.863 1.00 42.38 215 TRP A C 1
ATOM 1658 O O . TRP A 1 215 ? 6.574 -4.271 9.311 1.00 42.38 215 TRP A O 1
ATOM 1668 N N . VAL A 1 216 ? 6.970 -6.314 8.518 1.00 48.44 216 VAL A N 1
ATOM 1669 C CA . VAL A 1 216 ? 5.706 -6.883 9.060 1.00 48.44 216 VAL A CA 1
ATOM 1670 C C . VAL A 1 216 ? 5.861 -7.235 10.556 1.00 48.44 216 VAL A C 1
ATOM 1672 O O . VAL A 1 216 ? 4.895 -7.420 11.294 1.00 48.44 216 VAL A O 1
ATOM 1675 N N . ILE A 1 217 ? 7.103 -7.212 11.048 1.00 45.44 217 ILE A N 1
ATOM 1676 C CA . ILE A 1 217 ? 7.501 -7.447 12.440 1.00 45.44 217 ILE A CA 1
ATOM 1677 C C . ILE A 1 217 ? 6.811 -6.490 13.431 1.00 45.44 217 ILE A C 1
ATOM 1679 O O . ILE A 1 217 ? 6.590 -6.878 14.577 1.00 45.44 217 ILE A O 1
ATOM 1683 N N . PHE A 1 218 ? 6.389 -5.279 13.036 1.00 49.06 218 PHE A N 1
ATOM 1684 C CA . PHE A 1 218 ? 5.662 -4.402 13.968 1.00 49.06 218 PHE A CA 1
ATOM 1685 C C . PHE A 1 218 ? 4.316 -4.992 14.409 1.00 49.06 218 PHE A C 1
ATOM 1687 O O . PHE A 1 218 ? 3.900 -4.736 15.538 1.00 49.06 218 PHE A O 1
ATOM 1694 N N . CYS A 1 219 ? 3.688 -5.864 13.610 1.00 51.38 219 CYS A N 1
ATOM 1695 C CA . CYS A 1 219 ? 2.525 -6.630 14.067 1.00 51.38 219 CYS A CA 1
ATOM 1696 C C . CYS A 1 219 ? 2.874 -7.580 15.226 1.00 51.38 219 CYS A C 1
ATOM 1698 O O . CYS A 1 219 ? 2.046 -7.818 16.095 1.00 51.38 219 CYS A O 1
ATOM 1700 N N . LEU A 1 220 ? 4.105 -8.096 15.273 1.00 49.78 220 LEU A N 1
ATOM 1701 C CA . LEU A 1 220 ? 4.572 -9.050 16.287 1.00 49.78 220 LEU A CA 1
ATOM 1702 C C . LEU A 1 220 ? 5.071 -8.361 17.566 1.00 49.78 220 LEU A C 1
ATOM 1704 O O . LEU A 1 220 ? 5.004 -8.933 18.652 1.00 49.78 220 LEU A O 1
ATOM 1708 N N . MET A 1 221 ? 5.580 -7.130 17.452 1.00 48.72 221 MET A N 1
ATOM 1709 C CA . MET A 1 221 ? 6.263 -6.425 18.549 1.00 48.72 221 MET A CA 1
ATOM 1710 C C . MET A 1 221 ? 5.368 -5.460 19.343 1.00 48.72 221 MET A C 1
ATOM 1712 O O . MET A 1 221 ? 5.831 -4.825 20.292 1.00 48.72 221 MET A O 1
ATOM 1716 N N . SER A 1 222 ? 4.087 -5.348 18.993 1.00 49.31 222 SER A N 1
ATOM 1717 C CA . SER A 1 222 ? 3.163 -4.356 19.554 1.00 49.31 222 SER A CA 1
ATOM 1718 C C . SER A 1 222 ? 2.545 -4.783 20.888 1.00 49.31 222 SER A C 1
ATOM 1720 O O . SER A 1 222 ? 1.335 -4.894 21.026 1.00 49.31 222 SER A O 1
ATOM 1722 N N . ARG A 1 223 ? 3.372 -4.983 21.919 1.00 50.59 223 ARG A N 1
ATOM 1723 C CA . ARG A 1 223 ? 2.909 -4.888 23.311 1.00 50.59 223 ARG A CA 1
ATOM 1724 C C . ARG A 1 223 ? 3.344 -3.538 23.853 1.00 50.59 223 ARG A C 1
ATOM 1726 O O . ARG A 1 223 ? 4.539 -3.302 24.035 1.00 50.59 223 ARG A O 1
ATOM 1733 N N . LYS A 1 224 ? 2.388 -2.666 24.189 1.00 45.78 224 LYS A N 1
ATOM 1734 C CA . LYS A 1 224 ? 2.666 -1.636 25.194 1.00 45.78 224 LYS A CA 1
ATOM 1735 C C . LYS A 1 224 ? 3.064 -2.415 26.441 1.00 45.78 224 LYS A C 1
ATOM 1737 O O . LYS A 1 224 ? 2.259 -3.162 26.986 1.00 45.78 224 LYS A O 1
ATOM 1742 N N . ILE A 1 225 ? 4.332 -2.327 26.826 1.00 40.78 225 ILE A N 1
ATOM 1743 C CA . ILE A 1 225 ? 4.806 -2.858 28.098 1.00 40.78 225 ILE A CA 1
ATOM 1744 C C . ILE A 1 225 ? 3.898 -2.219 29.149 1.00 40.78 225 ILE A C 1
ATOM 1746 O O . ILE A 1 225 ? 4.010 -1.023 29.415 1.00 40.78 225 ILE A O 1
ATOM 1750 N N . SER A 1 226 ? 2.959 -2.990 29.710 1.00 34.19 226 SER A N 1
ATOM 1751 C CA . SER A 1 226 ? 2.349 -2.632 30.986 1.00 34.19 226 SER A CA 1
ATOM 1752 C C . SER A 1 226 ? 3.513 -2.289 31.912 1.00 34.19 226 SER A C 1
ATOM 1754 O O . SER A 1 226 ? 4.476 -3.071 31.904 1.00 34.19 226 SER A O 1
ATOM 1756 N N . PRO A 1 227 ? 3.499 -1.183 32.674 1.00 33.59 227 PRO A N 1
ATOM 1757 C CA . PRO A 1 227 ? 4.554 -0.958 33.645 1.00 33.59 227 PRO A CA 1
ATOM 1758 C C . PRO A 1 227 ? 4.601 -2.214 34.512 1.00 33.59 227 PRO A C 1
ATOM 1760 O O . PRO A 1 227 ? 3.640 -2.525 35.215 1.00 33.59 227 PRO A O 1
ATOM 1763 N N . ARG A 1 228 ? 5.675 -3.009 34.390 1.00 33.12 228 ARG A N 1
ATOM 1764 C CA . ARG A 1 228 ? 5.907 -4.065 35.371 1.00 33.12 228 ARG A CA 1
ATOM 1765 C C . ARG A 1 228 ? 5.924 -3.322 36.703 1.00 33.12 228 ARG A C 1
ATOM 1767 O O . ARG A 1 228 ? 6.603 -2.291 36.762 1.00 33.12 228 ARG A O 1
ATOM 1774 N N . PRO A 1 229 ? 5.205 -3.775 37.742 1.00 33.91 229 PRO A N 1
ATOM 1775 C CA . PRO A 1 229 ? 5.409 -3.200 39.059 1.00 33.91 229 PRO A CA 1
ATOM 1776 C C . PRO A 1 229 ? 6.915 -3.239 39.319 1.00 33.91 229 PRO A C 1
ATOM 1778 O O . PRO A 1 229 ? 7.546 -4.287 39.155 1.00 33.91 229 PRO A O 1
ATOM 1781 N N . SER A 1 230 ? 7.505 -2.075 39.589 1.00 35.88 230 SER A N 1
ATOM 1782 C CA . SER A 1 230 ? 8.927 -1.967 39.874 1.00 35.88 230 SER A CA 1
ATOM 1783 C C . SER A 1 230 ? 9.206 -2.862 41.072 1.00 35.88 230 SER A C 1
ATOM 1785 O O . SER A 1 230 ? 8.797 -2.554 42.191 1.00 35.88 230 SER A O 1
ATOM 1787 N N . VAL A 1 231 ? 9.861 -3.998 40.848 1.00 39.41 231 VAL A N 1
ATOM 1788 C CA . VAL A 1 231 ? 10.344 -4.826 41.947 1.00 39.41 231 VAL A CA 1
ATOM 1789 C C . VAL A 1 231 ? 11.572 -4.108 42.488 1.00 39.41 231 VAL A C 1
ATOM 1791 O O . VAL A 1 231 ? 12.689 -4.308 42.019 1.00 39.41 231 VAL A O 1
ATOM 1794 N N . SER A 1 232 ? 11.362 -3.197 43.434 1.00 39.81 232 SER A N 1
ATOM 1795 C CA . SER A 1 232 ? 12.443 -2.557 44.172 1.00 39.81 232 SER A CA 1
ATOM 1796 C C . SER A 1 232 ? 13.005 -3.562 45.181 1.00 39.81 232 SER A C 1
ATOM 1798 O O . SER A 1 232 ? 12.603 -3.595 46.342 1.00 39.81 232 SER A O 1
ATOM 1800 N N . GLY A 1 233 ? 13.926 -4.404 44.718 1.00 38.59 233 GLY A N 1
ATOM 1801 C CA . GLY A 1 233 ? 14.797 -5.210 45.571 1.00 38.59 233 GLY A CA 1
ATOM 1802 C C . GLY A 1 233 ? 14.297 -6.623 45.871 1.00 38.59 233 GLY A C 1
ATOM 1803 O O . GLY A 1 233 ? 13.287 -6.834 46.538 1.00 38.59 233 GLY A O 1
ATOM 1804 N N . LEU A 1 234 ? 15.087 -7.605 45.439 1.00 30.56 234 LEU A N 1
ATOM 1805 C CA . LEU A 1 234 ? 15.049 -8.975 45.937 1.00 30.56 234 LEU A CA 1
ATOM 1806 C C . LEU A 1 234 ? 16.070 -9.067 47.079 1.00 30.56 234 LEU A C 1
ATOM 1808 O O . LEU A 1 234 ? 17.272 -9.019 46.833 1.00 30.56 234 LEU A O 1
ATOM 1812 N N . TRP A 1 235 ? 15.611 -9.161 48.326 1.00 37.31 235 TRP A N 1
ATOM 1813 C CA . TRP A 1 235 ? 16.507 -9.327 49.473 1.00 37.31 235 TRP A CA 1
ATOM 1814 C C . TRP A 1 235 ? 16.505 -10.779 49.933 1.00 37.31 235 TRP A C 1
ATOM 1816 O O . TRP A 1 235 ? 15.472 -11.325 50.320 1.00 37.31 235 TRP A O 1
ATOM 1826 N N . MET A 1 236 ? 17.684 -11.391 49.918 1.00 29.83 236 MET A N 1
ATOM 1827 C CA . MET A 1 236 ? 17.914 -12.736 50.425 1.00 29.83 236 MET A CA 1
ATOM 1828 C C . MET A 1 236 ? 18.233 -12.626 51.921 1.00 29.83 236 MET A C 1
ATOM 1830 O O . MET A 1 236 ? 19.281 -12.111 52.300 1.00 29.83 236 MET A O 1
ATOM 1834 N N . LYS A 1 237 ? 17.308 -13.048 52.790 1.00 42.22 237 LYS A N 1
ATOM 1835 C CA . LYS A 1 237 ? 17.560 -13.151 54.236 1.00 42.22 237 LYS A CA 1
ATOM 1836 C C . LYS A 1 237 ? 17.656 -14.614 54.632 1.00 42.22 237 LYS A C 1
ATOM 1838 O O . LYS A 1 237 ? 16.685 -15.356 54.524 1.00 42.22 237 LYS A O 1
ATOM 1843 N N . THR A 1 238 ? 18.814 -15.005 55.143 1.00 36.66 238 THR A N 1
ATOM 1844 C CA . THR A 1 238 ? 19.015 -16.287 55.814 1.00 36.66 238 THR A CA 1
ATOM 1845 C C . THR A 1 238 ? 18.365 -16.207 57.193 1.00 36.66 238 THR A C 1
ATOM 1847 O O . THR A 1 238 ? 18.795 -15.423 58.037 1.00 36.66 238 THR A O 1
ATOM 1850 N N . VAL A 1 239 ? 17.318 -16.993 57.435 1.00 47.22 239 VAL A N 1
ATOM 1851 C CA . VAL A 1 239 ? 16.734 -17.152 58.773 1.00 47.22 239 VAL A CA 1
ATOM 1852 C C . VAL A 1 239 ? 17.138 -18.527 59.288 1.00 47.22 239 VAL A C 1
ATOM 1854 O O . VAL A 1 239 ? 16.838 -19.538 58.660 1.00 47.22 239 VAL A O 1
ATOM 1857 N N . ARG A 1 240 ? 17.843 -18.569 60.424 1.00 37.06 240 ARG A N 1
ATOM 1858 C CA . ARG A 1 240 ? 18.109 -19.809 61.159 1.00 37.06 240 ARG A CA 1
ATOM 1859 C C . ARG A 1 240 ? 17.014 -20.002 62.198 1.00 37.06 240 ARG A C 1
ATOM 1861 O O . ARG A 1 240 ? 16.994 -19.304 63.205 1.00 37.06 240 ARG A O 1
ATOM 1868 N N . THR A 1 241 ? 16.156 -20.987 61.983 1.00 43.59 241 THR A N 1
ATOM 1869 C CA . THR A 1 241 ? 15.316 -21.559 63.036 1.00 43.59 241 THR A CA 1
ATOM 1870 C C . THR A 1 241 ? 15.480 -23.077 63.012 1.00 43.59 241 THR A C 1
ATOM 1872 O O . THR A 1 241 ? 15.349 -23.713 61.972 1.00 43.59 241 THR A O 1
ATOM 1875 N N . GLY A 1 242 ? 15.838 -23.662 64.159 1.00 49.19 242 GLY A N 1
ATOM 1876 C CA . GLY A 1 242 ? 15.705 -25.105 64.399 1.00 49.19 242 GLY A CA 1
ATOM 1877 C C . GLY A 1 242 ? 16.447 -26.053 63.445 1.00 49.19 242 GLY A C 1
ATOM 1878 O O . GLY A 1 242 ? 15.879 -27.057 63.033 1.00 49.19 242 GLY A O 1
ATOM 1879 N N . GLY A 1 243 ? 17.707 -25.768 63.096 1.00 45.47 243 GLY A N 1
ATOM 1880 C CA . GLY A 1 243 ? 18.624 -26.791 62.566 1.00 45.47 243 GLY A CA 1
ATOM 1881 C C . GLY A 1 243 ? 18.411 -27.269 61.121 1.00 45.47 243 GLY A C 1
ATOM 1882 O O . GLY A 1 243 ? 19.043 -28.245 60.726 1.00 45.47 243 GLY A O 1
ATOM 1883 N N . LYS A 1 244 ? 17.590 -26.600 60.301 1.00 41.50 244 LYS A N 1
ATOM 1884 C CA . LYS A 1 244 ? 17.496 -26.873 58.853 1.00 41.50 244 LYS A CA 1
ATOM 1885 C C . LYS A 1 244 ? 17.679 -25.589 58.041 1.00 41.50 244 LYS A C 1
ATOM 1887 O O . LYS A 1 244 ? 17.014 -24.591 58.297 1.00 41.50 244 LYS A O 1
ATOM 1892 N N . ASN A 1 245 ? 18.581 -25.615 57.058 1.00 38.94 245 ASN A N 1
ATOM 1893 C CA . ASN A 1 245 ? 18.772 -24.513 56.113 1.00 38.94 245 ASN A CA 1
ATOM 1894 C C . ASN A 1 245 ? 17.689 -24.595 55.024 1.00 38.94 245 ASN A C 1
ATOM 1896 O O . ASN A 1 245 ? 17.675 -25.550 54.253 1.00 38.94 245 ASN A O 1
ATOM 1900 N N . GLY A 1 246 ? 16.806 -23.600 54.941 1.00 43.44 246 GLY A N 1
ATOM 1901 C CA . GLY A 1 246 ? 15.848 -23.451 53.843 1.00 43.44 246 GLY A CA 1
ATOM 1902 C C . GLY A 1 246 ? 15.900 -22.040 53.261 1.00 43.44 246 GLY A C 1
ATOM 1903 O O . GLY A 1 246 ? 15.907 -21.067 54.014 1.00 43.44 246 GLY A O 1
ATOM 1904 N N . LEU A 1 247 ? 15.942 -21.923 51.929 1.00 37.56 247 LEU A N 1
ATOM 1905 C CA . LEU A 1 247 ? 15.731 -20.654 51.229 1.00 37.56 247 LEU A CA 1
ATOM 1906 C C . LEU A 1 247 ? 14.229 -20.417 51.050 1.00 37.56 247 LEU A C 1
ATOM 1908 O O . LEU A 1 247 ? 13.535 -21.276 50.515 1.00 37.56 247 LEU A O 1
ATOM 1912 N N . TYR A 1 248 ? 13.747 -19.231 51.417 1.00 45.03 248 TYR A N 1
ATOM 1913 C CA . TYR A 1 248 ? 12.406 -18.773 51.056 1.00 45.03 248 TYR A CA 1
ATOM 1914 C C . TYR A 1 248 ? 12.473 -17.396 50.400 1.00 45.03 248 TYR A C 1
ATOM 1916 O O . TYR A 1 248 ? 13.123 -16.481 50.907 1.00 45.03 248 TYR A O 1
ATOM 1924 N N . PHE A 1 249 ? 11.764 -17.248 49.282 1.00 36.72 249 PHE A N 1
ATOM 1925 C CA . PHE A 1 249 ? 11.579 -15.976 48.593 1.00 36.72 249 PHE A CA 1
ATOM 1926 C C . PHE A 1 249 ? 10.311 -15.300 49.116 1.00 36.72 249 PHE A C 1
ATOM 1928 O O . PHE A 1 249 ? 9.228 -15.880 49.063 1.00 36.72 249 PHE A O 1
ATOM 1935 N N . ARG A 1 250 ? 10.430 -14.069 49.622 1.00 38.03 250 ARG A N 1
ATOM 1936 C CA . ARG A 1 250 ? 9.281 -13.258 50.044 1.00 38.03 250 ARG A CA 1
ATOM 1937 C C . ARG A 1 250 ? 9.187 -12.025 49.159 1.00 38.03 250 ARG A C 1
ATOM 1939 O O . ARG A 1 250 ? 10.068 -11.172 49.197 1.00 38.03 250 ARG A O 1
ATOM 1946 N N . ILE A 1 251 ? 8.113 -11.932 48.384 1.00 40.75 251 ILE A N 1
ATOM 1947 C CA . ILE A 1 251 ? 7.816 -10.768 47.549 1.00 40.75 251 ILE A CA 1
ATOM 1948 C C . ILE A 1 251 ? 6.985 -9.798 48.398 1.00 40.75 251 ILE A C 1
ATOM 1950 O O . ILE A 1 251 ? 5.936 -10.174 48.918 1.00 40.75 251 ILE A O 1
ATOM 1954 N N . ARG A 1 252 ? 7.463 -8.562 48.588 1.00 37.16 252 ARG A N 1
ATOM 1955 C CA . ARG A 1 252 ? 6.639 -7.454 49.098 1.00 37.16 252 ARG A CA 1
ATOM 1956 C C . ARG A 1 252 ? 6.201 -6.601 47.918 1.00 37.16 252 ARG A C 1
ATOM 1958 O O . ARG A 1 252 ? 7.038 -6.183 47.126 1.00 37.16 252 ARG A O 1
ATOM 1965 N N . HIS A 1 253 ? 4.910 -6.307 47.855 1.00 37.50 253 HIS A N 1
ATOM 1966 C CA . HIS A 1 253 ? 4.373 -5.278 46.977 1.00 37.50 253 HIS A CA 1
ATOM 1967 C C . HIS A 1 253 ? 4.288 -3.961 47.751 1.00 37.50 253 HIS A C 1
ATOM 1969 O O . HIS A 1 253 ? 3.793 -3.936 48.876 1.00 37.50 253 HIS A O 1
ATOM 1975 N N . THR A 1 254 ? 4.775 -2.876 47.156 1.00 42.47 254 THR A N 1
ATOM 1976 C CA . THR A 1 254 ? 4.531 -1.508 47.621 1.00 42.47 254 THR A CA 1
ATOM 1977 C C . THR A 1 254 ? 3.670 -0.811 46.576 1.00 42.47 254 THR A C 1
ATOM 1979 O O . THR A 1 254 ? 4.161 -0.458 45.506 1.00 42.47 254 THR A O 1
ATOM 1982 N N . GLY A 1 255 ? 2.386 -0.654 46.873 1.00 42.09 255 GLY A N 1
ATOM 1983 C CA . GLY A 1 255 ? 1.489 0.288 46.207 1.00 42.09 255 GLY A CA 1
ATOM 1984 C C . GLY A 1 255 ? 0.837 1.181 47.270 1.00 42.09 255 GLY A C 1
ATOM 1985 O O . GLY A 1 255 ? 0.831 0.785 48.440 1.00 42.09 255 GLY A O 1
ATOM 1986 N N . PRO A 1 256 ? 0.342 2.379 46.915 1.00 43.41 256 PRO A N 1
ATOM 1987 C CA . PRO A 1 256 ? -0.503 3.151 47.819 1.00 43.41 256 PRO A CA 1
ATOM 1988 C C . PRO A 1 256 ? -1.829 2.397 48.017 1.00 43.41 256 PRO A C 1
ATOM 1990 O O . PRO A 1 256 ? -2.284 1.727 47.089 1.00 43.41 256 PRO A O 1
ATOM 1993 N N . GLY A 1 257 ? -2.353 2.434 49.246 1.00 41.47 257 GLY A N 1
ATOM 1994 C CA . GLY A 1 257 ? -3.510 1.644 49.693 1.00 41.47 257 GLY A CA 1
ATOM 1995 C C . GLY A 1 257 ? -4.809 1.925 48.955 1.00 41.47 257 GLY A C 1
ATOM 1996 O O . GLY A 1 257 ? -4.941 3.030 48.382 1.00 41.47 257 GLY A O 1
#